Protein AF-A0A7S3ZAK0-F1 (afdb_monomer)

Sequence (269 aa):
GKFHSTSTLMELSAELFSLVKEELNDSENTIKMSLVLSASAAVEICWETSNISERQINARKALELVSKCMTIMTNPSADEATPFCFVLKFACKLFLEDNNILDVIREVEEIPGISPNILELMANMAMQEPYVLKHVAVKCLHAAFNARFQSSISDWKKFAELVTDITRMSSSRKNLPDFCDKLIDMLAPLCSQGSCEYPELKAKWLVSWLWNEAVHLYRARELERAEKLMSKAIQIAKFLLKTFPHAEEFKASYQYVLTELNGLENDRK

InterPro domains:
  IPR042861 Testis-expressed protein 11 [PTHR47083] (6-240)

pLDDT: mean 83.93, std 14.06, range [28.06, 96.81]

Radius of gyration: 23.8 Å; Cα contacts (8 Å, |Δi|>4): 262; chains: 1; bounding box: 62×40×61 Å

Secondary structure (DSSP, 8-state):
--HHHHHHHHHHHHHHHHH--S-STHHHHHHHHHHHHHHHHHHHHHHH---HHHHHHHHHHHHHHHHHHHHH-S-GGG-TTHHHHHHHHHHHHHHTT-TTHHHHHHHHHTSTT--HHHHHHHHHHHHSTTT--HHHHHHHHHHHHHHHHHT----HHHHHHHHHHHHHH---TTTHHHHHHHHHHHHHHHHHTT-----HHHHHHHHHHHHHHHHHHHHTT-HHHHHHHHHHHHHHHHHH-S--TTHHHHHHHHHHHHHHHHHHHHTT-

Structure (mmCIF, N/CA/C/O backbone):
data_AF-A0A7S3ZAK0-F1
#
_entry.id   AF-A0A7S3ZAK0-F1
#
loop_
_atom_site.group_PDB
_atom_site.id
_atom_site.type_symbol
_atom_site.label_atom_id
_atom_site.label_alt_id
_atom_site.label_comp_id
_atom_site.label_asym_id
_atom_site.label_entity_id
_atom_site.label_seq_id
_atom_site.pdbx_PDB_ins_code
_atom_site.Cartn_x
_atom_site.Cartn_y
_atom_site.Cartn_z
_atom_site.occupancy
_atom_site.B_iso_or_equiv
_atom_site.auth_seq_id
_atom_site.auth_comp_id
_atom_site.auth_asym_id
_atom_site.auth_atom_id
_atom_site.pdbx_PDB_model_num
ATOM 1 N N . GLY A 1 1 ? -0.469 12.885 33.985 1.00 32.88 1 GLY A N 1
ATOM 2 C CA . GLY A 1 1 ? -1.111 14.048 33.344 1.00 32.88 1 GLY A CA 1
ATOM 3 C C . GLY A 1 1 ? -2.103 13.637 32.270 1.00 32.88 1 GLY A C 1
ATOM 4 O O . GLY A 1 1 ? -3.269 13.945 32.431 1.00 32.88 1 GLY A O 1
ATOM 5 N N . LYS A 1 2 ? -1.666 12.931 31.214 1.00 31.41 2 LYS A N 1
ATOM 6 C CA . LYS A 1 2 ? -2.523 12.490 30.090 1.00 31.41 2 LYS A CA 1
ATOM 7 C C . LYS A 1 2 ? -3.200 11.117 30.268 1.00 31.41 2 LYS A C 1
ATOM 9 O O . LYS A 1 2 ? -4.326 10.952 29.832 1.00 31.41 2 LYS A O 1
ATOM 14 N N . PHE A 1 3 ? -2.587 10.190 31.010 1.00 28.06 3 PHE A N 1
ATOM 15 C CA . PHE A 1 3 ? -3.145 8.846 31.253 1.00 28.06 3 PHE A CA 1
ATOM 16 C C . PHE A 1 3 ? -4.515 8.818 31.955 1.00 28.06 3 PHE A C 1
ATOM 18 O O . PHE A 1 3 ? -5.290 7.893 31.746 1.00 28.06 3 PHE A O 1
ATOM 25 N N . HIS A 1 4 ? -4.839 9.820 32.783 1.00 31.77 4 HIS A N 1
ATOM 26 C CA . HIS A 1 4 ? -6.168 9.884 33.398 1.00 31.77 4 HIS A CA 1
ATOM 27 C C . HIS A 1 4 ? -7.251 10.224 32.368 1.00 31.77 4 HIS A C 1
ATOM 29 O O . HIS A 1 4 ? -8.307 9.619 32.414 1.00 31.77 4 HIS A O 1
ATOM 35 N N . SER A 1 5 ? -7.002 11.099 31.385 1.00 42.78 5 SER A N 1
ATOM 36 C CA . SER A 1 5 ? -8.062 11.509 30.450 1.00 42.78 5 SER A CA 1
ATOM 37 C C . SER A 1 5 ? -8.504 10.399 29.491 1.00 42.78 5 SER A C 1
ATOM 39 O O . SER A 1 5 ? -9.683 10.331 29.159 1.00 42.78 5 SER A O 1
ATOM 41 N N . THR A 1 6 ? -7.599 9.510 29.068 1.00 42.50 6 THR A N 1
ATOM 42 C CA . THR A 1 6 ? -7.914 8.382 28.171 1.00 42.50 6 THR A CA 1
ATOM 43 C C . THR A 1 6 ? -8.601 7.229 28.907 1.00 42.50 6 THR A C 1
ATOM 45 O O . THR A 1 6 ? -9.580 6.693 28.392 1.00 42.50 6 THR A O 1
ATOM 48 N N . SER A 1 7 ? -8.176 6.908 30.140 1.00 46.03 7 SER A N 1
ATOM 49 C CA . SER A 1 7 ? -8.882 5.949 31.014 1.00 46.03 7 SER A CA 1
ATOM 50 C C . SER A 1 7 ? -10.291 6.436 31.352 1.00 46.03 7 SER A C 1
ATOM 52 O O . SER A 1 7 ? -11.248 5.681 31.231 1.00 46.03 7 SER A O 1
ATOM 54 N N . THR A 1 8 ? -10.444 7.724 31.677 1.00 42.94 8 THR A N 1
ATOM 55 C CA . THR A 1 8 ? -11.747 8.329 31.980 1.00 42.94 8 THR A CA 1
ATOM 56 C C . THR A 1 8 ? -12.677 8.342 30.765 1.00 42.94 8 THR A C 1
ATOM 58 O O . THR A 1 8 ? -13.863 8.100 30.928 1.00 42.94 8 THR A O 1
ATOM 61 N N . LEU A 1 9 ? -12.176 8.541 29.538 1.00 45.62 9 LEU A N 1
ATOM 62 C CA . LEU A 1 9 ? -12.987 8.399 28.315 1.00 45.62 9 LEU A CA 1
ATOM 63 C C . LEU A 1 9 ? -13.397 6.941 28.041 1.00 45.62 9 LEU A C 1
ATOM 65 O O . LEU A 1 9 ? -14.506 6.686 27.566 1.00 45.62 9 LEU A O 1
ATOM 69 N N . MET A 1 10 ? -12.525 5.980 28.349 1.00 53.12 10 MET A N 1
ATOM 70 C CA . MET A 1 10 ? -12.822 4.549 28.238 1.00 53.12 10 MET A CA 1
ATOM 71 C C . MET A 1 10 ? -13.880 4.113 29.264 1.00 53.12 10 MET A C 1
ATOM 73 O O . MET A 1 10 ? -14.808 3.387 28.918 1.00 53.12 10 MET A O 1
ATOM 77 N N . GLU A 1 11 ? -13.787 4.613 30.496 1.00 53.00 11 GLU A N 1
ATOM 78 C CA . GLU A 1 11 ? -14.779 4.405 31.554 1.00 53.00 11 GLU A CA 1
ATOM 79 C C . GLU A 1 11 ? -16.107 5.087 31.209 1.00 53.00 11 GLU A C 1
ATOM 81 O O . GLU A 1 11 ? -17.129 4.415 31.216 1.00 53.00 11 GLU A O 1
ATOM 86 N N . LEU A 1 12 ? -16.104 6.356 30.779 1.00 46.31 12 LEU A N 1
ATOM 87 C CA . LEU A 1 12 ? -17.320 7.080 30.381 1.00 46.31 12 LEU A CA 1
ATOM 88 C C . LEU A 1 12 ? -18.027 6.457 29.173 1.00 46.31 12 LEU A C 1
ATOM 90 O O . LEU A 1 12 ? -19.252 6.423 29.145 1.00 46.31 12 LEU A O 1
ATOM 94 N N . SER A 1 13 ? -17.289 5.964 28.173 1.00 54.03 13 SER A N 1
ATOM 95 C CA . SER A 1 13 ? -17.894 5.279 27.017 1.00 54.03 13 SER A CA 1
ATOM 96 C C . SER A 1 13 ? -18.501 3.925 27.404 1.00 54.03 13 SER A C 1
ATOM 98 O O . SER A 1 13 ? -19.593 3.593 26.944 1.00 54.03 13 SER A O 1
ATOM 100 N N . ALA A 1 14 ? -17.855 3.179 28.306 1.00 55.00 14 ALA A N 1
ATOM 101 C CA . ALA A 1 14 ? -18.397 1.940 28.866 1.00 55.00 14 ALA A CA 1
ATOM 102 C C . ALA A 1 14 ? -19.577 2.179 29.835 1.00 55.00 14 ALA A C 1
ATOM 104 O O . ALA A 1 14 ? -20.497 1.364 29.914 1.00 55.00 14 ALA A O 1
ATOM 105 N N . GLU A 1 15 ? -19.583 3.299 30.557 1.00 51.59 15 GLU A N 1
ATOM 106 C CA . GLU A 1 15 ? -20.644 3.690 31.489 1.00 51.59 15 GLU A CA 1
ATOM 107 C C . GLU A 1 15 ? -21.878 4.208 30.732 1.00 51.59 15 GLU A C 1
ATOM 109 O O . GLU A 1 15 ? -22.993 3.764 31.012 1.00 51.59 15 GLU A O 1
ATOM 114 N N . LEU A 1 16 ? -21.687 5.017 29.679 1.00 48.84 16 LEU A N 1
ATOM 115 C CA . LEU A 1 16 ? -22.734 5.377 28.709 1.00 48.84 16 LEU A CA 1
ATOM 116 C C . LEU A 1 16 ? -23.367 4.131 28.078 1.00 48.84 16 LEU A C 1
ATOM 118 O O . LEU A 1 16 ? -24.587 4.052 27.972 1.00 48.84 16 LEU A O 1
ATOM 122 N N . PHE A 1 17 ? -22.562 3.124 27.738 1.00 54.09 17 PHE A N 1
ATOM 123 C CA . PHE A 1 17 ? -23.039 1.839 27.223 1.00 54.09 17 PHE A CA 1
ATOM 124 C C . PHE A 1 17 ? -23.951 1.092 28.213 1.00 54.09 17 PHE A C 1
ATOM 126 O O . PHE A 1 17 ? -24.941 0.494 27.800 1.00 54.09 17 PHE A O 1
ATOM 133 N N . SER A 1 18 ? -23.677 1.158 29.521 1.00 54.34 18 SER A N 1
ATOM 134 C CA . SER A 1 18 ? -24.538 0.533 30.539 1.00 54.34 18 SER A CA 1
ATOM 135 C C . SER A 1 18 ? -25.910 1.210 30.687 1.00 54.34 18 SER A C 1
ATOM 137 O O . SER A 1 18 ? -26.860 0.587 31.166 1.00 54.34 18 SER A O 1
ATOM 139 N N . LEU A 1 19 ? -26.010 2.475 30.260 1.00 43.62 19 LEU A N 1
ATOM 140 C CA . LEU A 1 19 ? -27.197 3.320 30.387 1.00 43.62 19 LEU A CA 1
ATOM 141 C C . LEU A 1 19 ? -28.121 3.260 29.165 1.00 43.62 19 LEU A C 1
ATOM 143 O O . LEU A 1 19 ? -29.289 3.627 29.280 1.00 43.62 19 LEU A O 1
ATOM 147 N N . VAL A 1 20 ? -27.645 2.768 28.016 1.00 50.44 20 VAL A N 1
ATOM 148 C CA . VAL A 1 20 ? -28.483 2.559 26.826 1.00 50.44 20 VAL A CA 1
ATOM 149 C C . VAL A 1 20 ? -29.273 1.260 27.001 1.00 50.44 20 VAL A C 1
ATOM 151 O O . VAL A 1 20 ? -28.947 0.209 26.452 1.00 50.44 20 VAL A O 1
ATOM 154 N N . LYS A 1 21 ? -30.328 1.334 27.817 1.00 45.00 21 LYS A N 1
ATOM 155 C CA . LYS A 1 21 ? -31.440 0.387 27.780 1.00 45.00 21 LYS A CA 1
ATOM 156 C C . LYS A 1 21 ? -32.598 1.001 27.002 1.00 45.00 21 LYS A C 1
ATOM 158 O O . LYS A 1 21 ? -33.145 2.017 27.408 1.00 45.00 21 LYS A O 1
ATOM 163 N N . GLU A 1 22 ? -32.968 0.259 25.966 1.00 47.38 22 GLU A N 1
ATOM 164 C CA . GLU A 1 22 ? -34.246 0.251 25.254 1.00 47.38 22 GLU A CA 1
ATOM 165 C C . GLU A 1 22 ? -34.521 1.354 24.209 1.00 47.38 22 GLU A C 1
ATOM 167 O O . GLU A 1 22 ? -34.493 2.551 24.468 1.00 47.38 22 GLU A O 1
ATOM 172 N N . GLU A 1 23 ? -34.875 0.823 23.031 1.00 48.12 23 GLU A N 1
ATOM 173 C CA . GLU A 1 23 ? -35.560 1.384 21.861 1.00 48.12 23 GLU A CA 1
ATOM 174 C C . GLU A 1 23 ? -34.762 2.014 20.695 1.00 48.12 23 GLU A C 1
ATOM 17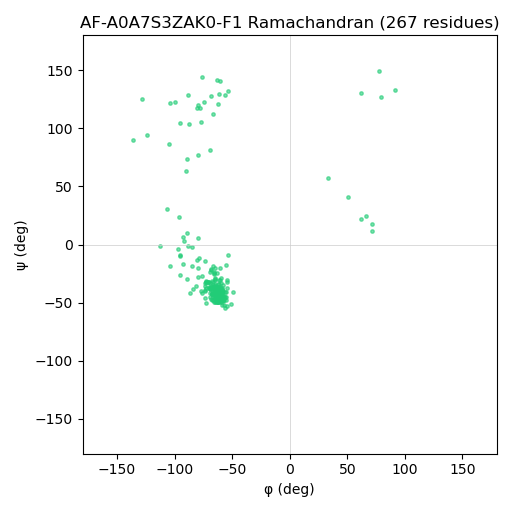6 O O . GLU A 1 23 ? -33.906 2.880 20.844 1.00 48.12 23 GLU A O 1
ATOM 181 N N . LEU A 1 24 ? -35.190 1.573 19.496 1.00 42.94 24 LEU A N 1
ATOM 182 C CA . LEU A 1 24 ? -34.983 2.103 18.138 1.00 42.94 24 LEU A CA 1
ATOM 183 C C . LEU A 1 24 ? -33.620 1.830 17.490 1.00 42.94 24 LEU A C 1
ATOM 185 O O . LEU A 1 24 ? -32.607 1.727 18.160 1.00 42.94 24 LEU A O 1
ATOM 189 N N . ASN A 1 25 ? -33.589 1.701 16.161 1.00 53.59 25 ASN A N 1
ATOM 190 C CA . ASN A 1 25 ? -32.384 1.423 15.356 1.00 53.59 25 ASN A CA 1
ATOM 191 C C . ASN A 1 25 ? -31.233 2.432 15.572 1.00 53.59 25 ASN A C 1
ATOM 193 O O . ASN A 1 25 ? -30.082 2.116 15.272 1.00 53.59 25 ASN A O 1
ATOM 197 N N . ASP A 1 26 ? -31.514 3.609 16.142 1.00 57.09 26 ASP A N 1
ATOM 198 C CA . ASP A 1 26 ? -30.491 4.531 16.654 1.00 57.09 26 ASP A CA 1
ATOM 199 C C . ASP A 1 26 ? -29.639 3.900 17.768 1.00 57.09 26 ASP A C 1
ATOM 201 O O . ASP A 1 26 ? -28.446 4.192 17.870 1.00 57.09 26 ASP A O 1
ATOM 205 N N . SER A 1 27 ? -30.200 2.982 18.562 1.00 69.19 27 SER A N 1
ATOM 206 C CA . SER A 1 27 ? -29.471 2.220 19.579 1.00 69.19 27 SER A CA 1
ATOM 207 C C . SER A 1 27 ? -28.376 1.346 18.970 1.00 69.19 27 SER A C 1
ATOM 209 O O . SER A 1 27 ? -27.279 1.317 19.513 1.00 69.19 27 SER A O 1
ATOM 211 N N . GLU A 1 28 ? -28.599 0.702 17.819 1.00 76.62 28 GLU A N 1
ATOM 212 C CA . GLU A 1 28 ? -27.597 -0.181 17.209 1.00 76.62 28 GLU A CA 1
ATOM 213 C C . GLU A 1 28 ? -26.381 0.615 16.720 1.00 76.62 28 GLU A C 1
ATOM 215 O O . GLU A 1 28 ? -25.241 0.275 17.037 1.00 76.62 28 GLU A O 1
ATOM 220 N N . ASN A 1 29 ? -26.610 1.717 16.001 1.00 75.00 29 ASN A N 1
ATOM 221 C CA . ASN A 1 29 ? -25.532 2.611 15.573 1.00 75.00 29 ASN A CA 1
ATOM 222 C C . ASN A 1 29 ? -24.824 3.254 16.772 1.00 75.00 29 ASN A C 1
ATOM 224 O O . ASN A 1 29 ? -23.595 3.301 16.801 1.00 75.00 29 ASN A O 1
ATOM 228 N N . THR A 1 30 ? -25.569 3.670 17.799 1.00 79.38 30 THR A N 1
ATOM 229 C CA . THR A 1 30 ? -24.991 4.200 19.044 1.00 79.38 30 THR A CA 1
ATOM 230 C C . THR A 1 30 ? -24.130 3.157 19.755 1.00 79.38 30 THR A C 1
ATOM 232 O O . THR A 1 30 ? -23.040 3.482 20.230 1.00 79.38 30 THR A O 1
ATOM 235 N N . ILE A 1 31 ? -24.565 1.895 19.782 1.00 82.69 31 ILE A N 1
ATOM 236 C CA . ILE A 1 31 ? -23.812 0.776 20.353 1.00 82.69 31 ILE A CA 1
ATOM 237 C C . ILE A 1 31 ? -22.541 0.525 19.539 1.00 82.69 31 ILE A C 1
ATOM 239 O O . ILE A 1 31 ? -21.460 0.468 20.121 1.00 82.69 31 ILE A O 1
ATOM 243 N N . LYS A 1 32 ? -22.635 0.426 18.207 1.00 86.25 32 LYS A N 1
ATOM 244 C CA . LYS A 1 32 ? -21.473 0.224 17.325 1.00 86.25 32 LYS A CA 1
ATOM 245 C C . LYS A 1 32 ? -20.445 1.339 17.495 1.00 86.25 32 LYS A C 1
ATOM 247 O O . LYS A 1 32 ? -19.270 1.057 17.718 1.00 86.25 32 LYS A O 1
ATOM 252 N N . MET A 1 33 ? -20.882 2.598 17.483 1.00 83.00 33 MET A N 1
ATOM 253 C CA . MET A 1 33 ? -19.992 3.744 17.683 1.00 83.00 33 MET A CA 1
ATOM 254 C C . MET A 1 33 ? -19.363 3.745 19.073 1.00 83.00 33 MET A C 1
ATOM 256 O O . MET A 1 33 ? -18.161 3.964 19.190 1.00 83.00 33 MET A O 1
ATOM 260 N N . SER A 1 34 ? -20.133 3.432 20.117 1.00 84.69 34 SER A N 1
ATOM 261 C CA . SER A 1 34 ? -19.600 3.291 21.478 1.00 84.69 34 SER A CA 1
ATOM 262 C C . SER A 1 34 ? -18.527 2.204 21.549 1.00 84.69 34 SER A C 1
ATOM 264 O O . SER A 1 34 ? -17.442 2.451 22.069 1.00 84.69 34 SER A O 1
ATOM 266 N N . LEU A 1 35 ? -18.773 1.031 20.955 1.00 88.06 35 LEU A N 1
ATOM 267 C CA . LEU A 1 35 ? -17.808 -0.070 20.908 1.00 88.06 35 LEU A CA 1
ATOM 268 C C . LEU A 1 35 ? -16.534 0.310 20.146 1.00 88.06 35 LEU A C 1
ATOM 270 O O . LEU A 1 35 ? -15.435 0.020 20.619 1.00 88.06 35 LEU A O 1
ATOM 274 N N . VAL A 1 36 ? -16.666 0.981 18.998 1.00 86.44 36 VAL A N 1
ATOM 275 C CA . VAL A 1 36 ? -15.528 1.484 18.210 1.00 86.44 36 VAL A CA 1
ATOM 276 C C . VAL A 1 36 ? -14.728 2.514 19.005 1.00 86.44 36 VAL A C 1
ATOM 278 O O . VAL A 1 36 ? -13.502 2.432 19.035 1.00 86.44 36 VAL A O 1
ATOM 281 N N . LEU A 1 37 ? -15.390 3.449 19.690 1.00 87.75 37 LEU A N 1
ATOM 282 C CA . LEU A 1 37 ? -14.729 4.464 20.513 1.00 87.75 37 LEU A CA 1
ATOM 283 C C . LEU A 1 37 ? -13.995 3.839 21.705 1.00 87.75 37 LEU A C 1
ATOM 285 O O . LEU A 1 37 ? -12.827 4.156 21.931 1.00 87.75 37 LEU A O 1
ATOM 289 N N . SER A 1 38 ? -14.627 2.910 22.428 1.00 87.38 38 SER A N 1
ATOM 290 C CA . SER A 1 38 ? -13.984 2.198 23.538 1.00 87.38 38 SER A CA 1
ATOM 291 C C . SER A 1 38 ? -12.804 1.344 23.059 1.00 87.38 38 SER A C 1
ATOM 293 O O . SER A 1 38 ? -11.751 1.334 23.698 1.00 87.38 38 SER A O 1
ATOM 295 N N . ALA A 1 39 ? -12.933 0.666 21.914 1.00 90.38 39 ALA A N 1
ATOM 296 C CA . ALA A 1 39 ? -11.836 -0.084 21.306 1.00 90.38 39 ALA A CA 1
ATOM 297 C C . ALA A 1 39 ? -10.689 0.837 20.861 1.00 90.38 39 ALA A C 1
ATOM 299 O O . ALA A 1 39 ? -9.523 0.516 21.087 1.00 90.38 39 ALA A O 1
ATOM 300 N N . SER A 1 40 ? -11.007 1.998 20.285 1.00 86.56 40 SER A N 1
ATOM 301 C CA . SER A 1 40 ? -10.024 3.012 19.899 1.00 86.56 40 SER A CA 1
ATOM 302 C C . SER A 1 40 ? -9.267 3.560 21.106 1.00 86.56 40 SER A C 1
ATOM 304 O O . SER A 1 40 ? -8.049 3.697 21.040 1.00 86.56 40 SER A O 1
ATOM 306 N N . ALA A 1 41 ? -9.953 3.831 22.218 1.00 87.31 41 ALA A N 1
ATOM 307 C CA . ALA A 1 41 ? -9.310 4.271 23.455 1.00 87.31 41 ALA A CA 1
ATOM 308 C C . ALA A 1 41 ? -8.365 3.194 24.015 1.00 87.31 41 ALA A C 1
ATOM 310 O O . ALA A 1 41 ? -7.244 3.498 24.417 1.00 87.31 41 ALA A O 1
ATOM 311 N N . ALA A 1 42 ? -8.781 1.925 23.984 1.00 89.69 42 ALA A N 1
ATOM 312 C CA . ALA A 1 42 ? -7.935 0.810 24.402 1.00 89.69 42 ALA A CA 1
ATOM 313 C C . ALA A 1 42 ? -6.696 0.636 23.497 1.00 89.69 42 ALA A C 1
ATOM 315 O O . ALA A 1 42 ? -5.605 0.378 24.005 1.00 89.69 42 ALA A O 1
ATOM 316 N N . VAL A 1 43 ? -6.837 0.828 22.180 1.00 89.69 43 VAL A N 1
ATOM 317 C CA . VAL A 1 43 ? -5.714 0.856 21.222 1.00 89.69 43 VAL A CA 1
ATOM 318 C C . VAL A 1 43 ? -4.759 2.018 21.504 1.00 89.69 43 VAL A C 1
ATOM 320 O O . VAL A 1 43 ? -3.547 1.827 21.447 1.00 89.69 43 VAL A O 1
ATOM 323 N N . GLU A 1 44 ? -5.269 3.197 21.858 1.00 88.69 44 GLU A N 1
ATOM 324 C CA . GLU A 1 44 ? -4.425 4.340 22.230 1.00 88.69 44 GLU A CA 1
ATOM 325 C C . GLU A 1 44 ? -3.598 4.039 23.487 1.00 88.69 44 GLU A C 1
ATOM 327 O O . GLU A 1 44 ? -2.386 4.247 23.509 1.00 88.69 44 GLU A O 1
ATOM 332 N N . ILE A 1 45 ? -4.222 3.433 24.502 1.00 90.69 45 ILE A N 1
ATOM 333 C CA . ILE A 1 45 ? -3.514 2.968 25.701 1.00 90.69 45 ILE A CA 1
ATOM 334 C C . ILE A 1 45 ? -2.404 1.981 25.318 1.00 90.69 45 ILE A C 1
ATOM 336 O O . ILE A 1 45 ? -1.306 2.052 25.873 1.00 90.69 45 ILE A O 1
ATOM 340 N N . CYS A 1 46 ? -2.635 1.077 24.360 1.00 91.00 46 CYS A N 1
ATOM 341 C CA . CYS A 1 46 ? -1.597 0.159 23.887 1.00 91.00 46 CYS A CA 1
ATOM 342 C C . CYS A 1 46 ? -0.375 0.890 23.306 1.00 91.00 46 CYS A C 1
ATOM 344 O O . CYS A 1 46 ? 0.751 0.466 23.585 1.00 91.00 46 CYS A O 1
ATOM 346 N N . TRP A 1 47 ? -0.571 1.977 22.551 1.00 86.81 47 TRP A N 1
ATOM 347 C CA . TRP A 1 47 ? 0.529 2.795 22.023 1.00 86.81 47 TRP A CA 1
ATOM 348 C C . TRP A 1 47 ? 1.336 3.479 23.132 1.00 86.81 47 TRP A C 1
ATOM 350 O O . TRP A 1 47 ? 2.563 3.531 23.054 1.00 86.81 47 TRP A O 1
ATOM 360 N N . GLU A 1 48 ? 0.671 3.953 24.188 1.00 89.62 48 GLU A N 1
ATOM 361 C CA . GLU A 1 48 ? 1.320 4.625 25.323 1.00 89.62 48 GLU A CA 1
ATOM 362 C C . GLU A 1 48 ? 1.967 3.649 26.329 1.00 89.62 48 GLU A C 1
ATOM 364 O O . GLU A 1 48 ? 2.838 4.033 27.114 1.00 89.62 48 GLU A O 1
ATOM 369 N N . THR A 1 49 ? 1.554 2.378 26.329 1.00 90.44 49 THR A N 1
ATOM 370 C CA . THR A 1 49 ? 1.995 1.376 27.309 1.00 90.44 49 THR A CA 1
ATOM 371 C C . THR A 1 49 ? 3.362 0.799 26.945 1.00 90.44 49 THR A C 1
ATOM 373 O O . THR A 1 49 ? 3.501 0.090 25.947 1.00 90.44 49 THR A O 1
ATOM 376 N N . SER A 1 50 ? 4.374 1.003 27.793 1.00 89.94 50 SER A N 1
ATOM 377 C CA . SER A 1 50 ? 5.721 0.431 27.601 1.00 89.94 50 SER A CA 1
ATOM 378 C C . SER A 1 50 ? 5.821 -1.062 27.942 1.00 89.94 50 SER A C 1
ATOM 380 O O . SER A 1 50 ? 6.681 -1.759 27.406 1.00 89.94 50 SER A O 1
ATOM 382 N N . ASN A 1 51 ? 4.974 -1.568 28.845 1.00 93.19 51 ASN A N 1
ATOM 383 C CA . ASN A 1 51 ? 4.987 -2.973 29.251 1.00 93.19 51 ASN A CA 1
ATOM 384 C C . ASN A 1 51 ? 4.268 -3.853 28.213 1.00 93.19 51 ASN A C 1
ATOM 386 O O . ASN A 1 51 ? 3.074 -3.690 27.972 1.00 93.19 51 ASN A O 1
ATOM 390 N N . ILE A 1 52 ? 4.980 -4.825 27.636 1.00 91.56 52 ILE A N 1
ATOM 391 C CA . ILE A 1 52 ? 4.449 -5.703 26.580 1.00 91.56 52 ILE A CA 1
ATOM 392 C C . ILE A 1 52 ? 3.238 -6.519 27.060 1.00 91.56 52 ILE A C 1
ATOM 394 O O . ILE A 1 52 ? 2.250 -6.626 26.340 1.00 91.56 52 ILE A O 1
ATOM 398 N N . SER A 1 53 ? 3.279 -7.066 28.278 1.00 93.62 53 SER A N 1
ATOM 399 C CA . SER A 1 53 ? 2.190 -7.894 28.817 1.00 93.62 53 SER A CA 1
ATOM 400 C C . SER A 1 53 ? 0.911 -7.077 29.010 1.00 93.62 53 SER A C 1
ATOM 402 O O . SER A 1 53 ? -0.166 -7.473 28.565 1.00 93.62 53 SER A O 1
ATOM 404 N N . GLU A 1 54 ? 1.033 -5.888 29.603 1.00 93.50 54 GLU A N 1
ATOM 405 C CA . GLU A 1 54 ? -0.092 -4.968 29.787 1.00 93.50 54 GLU A CA 1
ATOM 406 C C . GLU A 1 54 ? -0.653 -4.480 28.443 1.00 93.50 54 GLU A C 1
ATOM 408 O O . GLU A 1 54 ? -1.869 -4.487 28.235 1.00 93.50 54 GLU A O 1
ATOM 413 N N . ARG A 1 55 ? 0.228 -4.158 27.486 1.00 93.62 55 ARG A N 1
ATOM 414 C CA . ARG A 1 55 ? -0.157 -3.804 26.115 1.00 93.62 55 ARG A CA 1
ATOM 415 C C . ARG A 1 55 ? -0.965 -4.920 25.455 1.00 93.62 55 ARG A C 1
ATOM 417 O O . ARG A 1 55 ? -2.012 -4.642 24.877 1.00 93.62 55 ARG A O 1
ATOM 424 N N . GLN A 1 56 ? -0.523 -6.173 25.569 1.00 95.19 56 GLN A N 1
ATOM 425 C CA . GLN A 1 56 ? -1.234 -7.327 25.014 1.00 95.19 56 GLN A CA 1
ATOM 426 C C . GLN A 1 56 ? -2.588 -7.564 25.698 1.00 95.19 56 GLN A C 1
ATOM 428 O O . GLN A 1 56 ? -3.553 -7.927 25.027 1.00 95.19 56 GLN A O 1
ATOM 433 N N . ILE A 1 57 ? -2.701 -7.334 27.011 1.00 94.50 57 ILE A N 1
ATOM 434 C CA . ILE A 1 57 ? -3.986 -7.419 27.725 1.00 94.50 57 ILE A CA 1
ATOM 435 C C . ILE A 1 57 ? -4.972 -6.381 27.177 1.00 94.50 57 ILE A C 1
ATOM 437 O O . ILE A 1 57 ? -6.110 -6.731 26.857 1.00 94.50 57 ILE A O 1
ATOM 441 N N . ASN A 1 58 ? -4.544 -5.126 27.026 1.00 91.31 58 ASN A N 1
ATOM 442 C CA . ASN A 1 58 ? -5.392 -4.068 26.474 1.00 91.31 58 ASN A CA 1
ATOM 443 C C . ASN A 1 58 ? -5.746 -4.324 25.000 1.00 91.31 58 ASN A C 1
ATOM 445 O O . ASN A 1 58 ? -6.900 -4.143 24.615 1.00 91.31 58 ASN A O 1
ATOM 449 N N . ALA A 1 59 ? -4.818 -4.871 24.211 1.00 95.00 59 ALA A N 1
ATOM 450 C CA . ALA A 1 59 ? -5.078 -5.252 22.825 1.00 95.00 59 ALA A CA 1
ATOM 451 C C . ALA A 1 59 ? -6.132 -6.366 22.713 1.00 95.00 59 ALA A C 1
ATOM 453 O O . ALA A 1 59 ? -6.986 -6.315 21.831 1.00 95.00 59 ALA A O 1
ATOM 454 N N . ARG A 1 60 ? -6.141 -7.350 23.628 1.00 96.81 60 ARG A N 1
ATOM 455 C CA . ARG A 1 60 ? -7.203 -8.376 23.674 1.00 96.81 60 ARG A CA 1
ATOM 456 C C . ARG A 1 60 ? -8.565 -7.777 24.017 1.00 96.81 60 ARG A C 1
ATOM 458 O O . ARG A 1 60 ? -9.547 -8.146 23.382 1.00 96.81 60 ARG A O 1
ATOM 465 N N . LYS A 1 61 ? -8.626 -6.837 24.968 1.00 93.62 61 LYS A N 1
ATOM 466 C CA . LYS A 1 61 ? -9.871 -6.121 25.306 1.00 93.62 61 LYS A CA 1
ATOM 467 C C . LYS A 1 61 ? -10.398 -5.330 24.109 1.00 93.62 61 LYS A C 1
ATOM 469 O O . LYS A 1 61 ? -11.577 -5.424 23.783 1.00 93.62 61 LYS A O 1
ATOM 474 N N . ALA A 1 62 ? -9.523 -4.591 23.429 1.00 94.25 62 ALA A N 1
ATOM 475 C CA . ALA A 1 62 ? -9.876 -3.857 22.219 1.00 94.25 62 ALA A CA 1
ATOM 476 C C . ALA A 1 62 ? -10.391 -4.801 21.120 1.00 94.25 62 ALA A C 1
ATOM 478 O O . ALA A 1 62 ? -11.433 -4.541 20.523 1.00 94.25 62 ALA A O 1
ATOM 479 N N . LEU A 1 63 ? -9.721 -5.936 20.905 1.00 96.19 63 LEU A N 1
ATOM 480 C CA . LEU A 1 63 ? -10.134 -6.931 19.916 1.00 96.19 63 LEU A CA 1
ATOM 481 C C . LEU A 1 63 ? -11.499 -7.558 20.243 1.00 96.19 63 LEU A C 1
ATOM 483 O O . LEU A 1 63 ? -12.287 -7.813 19.332 1.00 96.19 63 LEU A O 1
ATOM 487 N N . GLU A 1 64 ? -11.804 -7.780 21.522 1.00 95.25 64 GLU A N 1
ATOM 488 C CA . GLU A 1 64 ? -13.121 -8.251 21.963 1.00 95.25 64 GLU A CA 1
ATOM 489 C C . GLU A 1 64 ? -14.218 -7.225 21.638 1.00 95.25 64 GLU A C 1
ATOM 491 O O . GLU A 1 64 ? -15.262 -7.590 21.098 1.00 95.25 64 GLU A O 1
ATOM 496 N N . LEU A 1 65 ? -13.971 -5.938 21.906 1.00 92.25 65 LEU A N 1
ATOM 497 C CA . LEU A 1 65 ? -14.900 -4.848 21.584 1.00 92.25 65 LEU A CA 1
ATOM 498 C C . LEU A 1 65 ? -15.134 -4.722 20.071 1.00 92.25 65 LEU A C 1
ATOM 500 O O . LEU A 1 65 ? -16.279 -4.610 19.635 1.00 92.25 65 LEU A O 1
ATOM 504 N N . VAL A 1 66 ? -14.069 -4.814 19.268 1.00 93.75 66 VAL A N 1
ATOM 505 C CA . VAL A 1 66 ? -14.161 -4.838 17.798 1.00 93.75 66 VAL A CA 1
ATOM 506 C C . VAL A 1 66 ? -14.979 -6.034 17.321 1.00 93.75 66 VAL A C 1
ATOM 508 O O . VAL A 1 66 ? -15.857 -5.879 16.475 1.00 93.75 66 VAL A O 1
ATOM 511 N N . SER A 1 67 ? -14.735 -7.219 17.884 1.00 93.62 67 SER A N 1
ATOM 512 C CA . SER A 1 67 ? -15.468 -8.436 17.520 1.00 93.62 67 SER A CA 1
ATOM 513 C C . SER A 1 67 ? -16.955 -8.304 17.848 1.00 93.62 67 SER A C 1
ATOM 515 O O . SER A 1 67 ? -17.792 -8.634 17.013 1.00 93.62 67 SER A O 1
ATOM 517 N N . LYS A 1 68 ? -17.296 -7.745 19.018 1.00 91.81 68 LYS A N 1
ATOM 518 C CA . LYS A 1 68 ? -18.686 -7.430 19.384 1.00 91.81 68 LYS A CA 1
ATOM 519 C C . LYS A 1 68 ? -19.319 -6.458 18.390 1.00 91.81 68 LYS A C 1
ATOM 521 O O . LYS A 1 68 ? -20.425 -6.714 17.927 1.00 91.81 68 LYS A O 1
ATOM 526 N N . CYS A 1 69 ? -18.613 -5.393 18.014 1.00 90.12 69 CYS A N 1
ATOM 527 C CA . CYS A 1 69 ? -19.109 -4.435 17.027 1.00 90.12 69 CYS A CA 1
ATOM 528 C C . CYS A 1 69 ? -19.418 -5.123 15.688 1.00 90.12 69 CYS A C 1
ATOM 530 O O . CYS A 1 69 ? -20.529 -5.010 15.180 1.00 90.12 69 CYS A O 1
ATOM 532 N N . MET A 1 70 ? -18.484 -5.932 15.177 1.00 90.69 70 MET A N 1
ATOM 533 C CA . MET A 1 70 ? -18.673 -6.684 13.933 1.00 90.69 70 MET A CA 1
ATOM 534 C C . MET A 1 70 ? -19.835 -7.689 14.005 1.00 90.69 70 MET A C 1
ATOM 536 O O . MET A 1 70 ? -20.516 -7.878 13.006 1.00 90.69 70 MET A O 1
ATOM 540 N N . THR A 1 71 ? -20.107 -8.313 15.161 1.00 90.38 71 THR A N 1
ATOM 541 C CA . THR A 1 71 ? -21.257 -9.235 15.303 1.00 90.38 71 THR A CA 1
ATOM 542 C C . THR A 1 71 ? -22.618 -8.546 15.254 1.00 90.38 71 THR A C 1
ATOM 544 O O . THR A 1 71 ? -23.612 -9.197 14.945 1.00 90.38 71 THR A O 1
ATOM 547 N N . ILE A 1 72 ? -22.672 -7.251 15.568 1.00 87.50 72 ILE A N 1
ATOM 548 C CA . ILE A 1 72 ? -23.906 -6.459 15.514 1.00 87.50 72 ILE A CA 1
ATOM 549 C C . ILE A 1 72 ? -24.215 -6.048 14.065 1.00 87.50 72 ILE A C 1
ATOM 551 O O . ILE A 1 72 ? -25.378 -5.905 13.701 1.00 87.50 72 ILE A O 1
ATOM 555 N N . MET A 1 73 ? -23.191 -5.919 13.215 1.00 86.50 73 MET A N 1
ATOM 556 C CA . MET A 1 73 ? -23.345 -5.534 11.811 1.00 86.50 73 MET A CA 1
ATOM 557 C C . MET A 1 73 ? -24.076 -6.617 11.012 1.00 86.50 73 MET A C 1
ATOM 559 O O . MET A 1 73 ? -23.538 -7.688 10.735 1.00 86.50 73 MET A O 1
ATOM 563 N N . THR A 1 74 ? -25.293 -6.312 10.566 1.00 81.31 74 THR A N 1
ATOM 564 C CA . THR A 1 74 ? -26.081 -7.208 9.701 1.00 81.31 74 THR A CA 1
ATOM 565 C C . THR A 1 74 ? -25.548 -7.270 8.269 1.00 81.31 74 THR A C 1
ATOM 567 O O . THR A 1 74 ? -25.618 -8.318 7.627 1.00 81.31 74 THR A O 1
ATOM 570 N N . ASN A 1 75 ? -24.976 -6.169 7.769 1.00 82.19 75 ASN A N 1
ATOM 571 C CA . ASN A 1 75 ? -24.276 -6.115 6.489 1.00 82.19 75 ASN A CA 1
ATOM 572 C C . ASN A 1 75 ? -22.965 -5.317 6.616 1.00 82.19 75 ASN A C 1
ATOM 574 O O . ASN A 1 75 ? -22.962 -4.109 6.365 1.00 82.19 75 ASN A O 1
ATOM 578 N N . PRO A 1 76 ? -21.837 -5.979 6.939 1.00 80.06 76 PRO A N 1
ATOM 579 C CA . PRO A 1 76 ? -20.545 -5.312 7.095 1.00 80.06 76 PRO A CA 1
ATOM 580 C C . PRO A 1 76 ? -20.123 -4.489 5.870 1.00 80.06 76 PRO A C 1
ATOM 582 O O . PRO A 1 76 ? -19.495 -3.448 6.019 1.00 80.06 76 PRO A O 1
ATOM 585 N N . SER A 1 77 ? -20.499 -4.898 4.653 1.00 77.06 77 SER A N 1
ATOM 586 C CA . SER A 1 77 ? -20.104 -4.190 3.424 1.00 77.06 77 SER A CA 1
ATOM 587 C C . SER A 1 77 ? -20.743 -2.805 3.258 1.00 77.06 77 SER A C 1
ATOM 589 O O . SER A 1 77 ? -20.218 -1.983 2.512 1.00 77.06 77 SER A O 1
ATOM 591 N N . ALA A 1 78 ? -21.857 -2.546 3.946 1.00 77.00 78 ALA A N 1
ATOM 592 C CA . ALA A 1 78 ? -22.600 -1.289 3.880 1.00 77.00 78 ALA A CA 1
ATOM 593 C C . ALA A 1 78 ? -22.557 -0.494 5.198 1.00 77.00 78 ALA A C 1
ATOM 595 O O . ALA A 1 78 ? -23.153 0.577 5.278 1.00 77.00 78 ALA A O 1
ATOM 596 N N . ASP A 1 79 ? -21.892 -1.019 6.230 1.00 83.44 79 ASP A N 1
ATOM 597 C CA . ASP A 1 79 ? -21.862 -0.414 7.559 1.00 83.44 79 ASP A CA 1
ATOM 598 C C . ASP A 1 79 ? -20.707 0.594 7.689 1.00 83.44 79 ASP A C 1
ATOM 600 O O . ASP A 1 79 ? -19.545 0.296 7.395 1.00 83.44 79 ASP A O 1
ATOM 604 N N . GLU A 1 80 ? -21.025 1.806 8.145 1.00 80.81 80 GLU A N 1
ATOM 605 C CA . GLU A 1 80 ? -20.069 2.911 8.281 1.00 80.81 80 GLU A CA 1
ATOM 606 C C . GLU A 1 80 ? -18.979 2.638 9.329 1.00 80.81 80 GLU A C 1
ATOM 608 O O . GLU A 1 80 ? -17.877 3.182 9.234 1.00 80.81 80 GLU A O 1
ATOM 613 N N . ALA A 1 81 ? -19.248 1.775 10.315 1.00 84.69 81 ALA A N 1
ATOM 614 C CA . ALA A 1 81 ? -18.284 1.407 11.346 1.00 84.69 81 ALA A CA 1
ATOM 615 C C . ALA A 1 81 ? -17.283 0.335 10.874 1.00 84.69 81 ALA A C 1
ATOM 617 O O . ALA A 1 81 ? -16.246 0.135 11.519 1.00 84.69 81 ALA A O 1
ATOM 618 N N . THR A 1 82 ? -17.543 -0.332 9.744 1.00 88.62 82 THR A N 1
ATOM 619 C CA . THR A 1 82 ? -16.710 -1.429 9.232 1.00 88.62 82 THR A CA 1
ATOM 620 C C . THR A 1 82 ? -15.248 -1.028 9.014 1.00 88.62 82 THR A C 1
ATOM 622 O O . THR A 1 82 ? -14.376 -1.696 9.581 1.00 88.62 82 THR A O 1
ATOM 625 N N . PRO A 1 83 ? -14.913 0.060 8.285 1.00 85.62 83 PRO A N 1
ATOM 626 C CA . PRO A 1 83 ? -13.514 0.433 8.062 1.00 85.62 83 PRO A CA 1
ATOM 627 C C . PRO A 1 83 ? -12.753 0.688 9.369 1.00 85.62 83 PRO A C 1
ATOM 629 O O . PRO A 1 83 ? -11.598 0.285 9.506 1.00 85.62 83 PRO A O 1
ATOM 632 N N . PHE A 1 84 ? -13.408 1.298 10.361 1.00 86.50 84 PHE A N 1
ATOM 633 C CA . PHE A 1 84 ? -12.813 1.553 11.674 1.00 86.50 84 PHE A CA 1
ATOM 634 C C . PHE A 1 84 ? -12.560 0.255 12.442 1.00 86.50 84 PHE A C 1
ATOM 636 O O . PHE A 1 84 ? -11.485 0.080 13.013 1.00 86.50 84 PHE A O 1
ATOM 643 N N . CYS A 1 85 ? -13.505 -0.688 12.406 1.00 91.31 85 CYS A N 1
ATOM 644 C CA . CYS A 1 85 ? -13.330 -1.999 13.025 1.00 91.31 85 CYS A CA 1
ATOM 645 C C . CYS A 1 85 ? -12.121 -2.740 12.442 1.00 91.31 85 CYS A C 1
ATOM 647 O O . CYS A 1 85 ? -11.364 -3.353 13.191 1.00 91.31 85 CYS A O 1
ATOM 649 N N . PHE A 1 86 ? -11.881 -2.638 11.134 1.00 92.88 86 PHE A N 1
ATOM 650 C CA . PHE A 1 86 ? -10.713 -3.246 10.501 1.00 92.88 86 PHE A CA 1
ATOM 651 C C . PHE A 1 86 ? -9.386 -2.580 10.874 1.00 92.88 86 PHE A C 1
ATOM 653 O O . PHE A 1 86 ? -8.422 -3.289 11.168 1.00 92.88 86 PHE A O 1
ATOM 660 N N . VAL A 1 87 ? -9.334 -1.246 10.942 1.00 90.06 87 VAL A N 1
ATO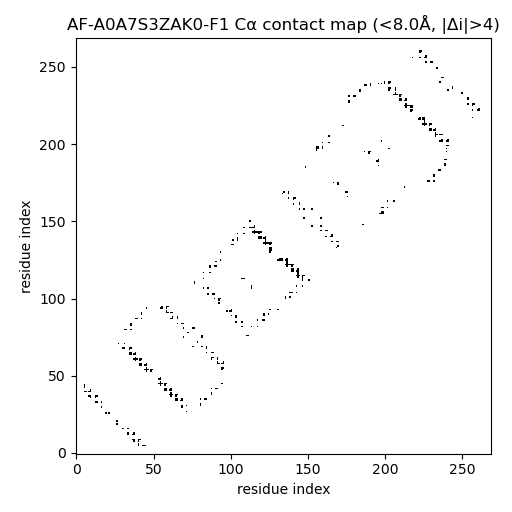M 661 C CA . VAL A 1 87 ? -8.148 -0.518 11.431 1.00 90.06 87 VAL A CA 1
ATOM 662 C C . VAL A 1 87 ? -7.821 -0.924 12.866 1.00 90.06 87 VAL A C 1
ATOM 664 O O . VAL A 1 87 ? -6.672 -1.228 13.186 1.00 90.06 87 VAL A O 1
ATOM 667 N N . LEU A 1 88 ? -8.835 -0.989 13.730 1.00 93.00 88 LEU A N 1
ATOM 668 C CA . LEU A 1 88 ? -8.663 -1.382 15.126 1.00 93.00 88 LEU A CA 1
ATOM 669 C C . LEU A 1 88 ? -8.269 -2.858 15.253 1.00 93.00 88 LEU A C 1
ATOM 671 O O . LEU A 1 88 ? -7.348 -3.173 16.005 1.00 93.00 88 LEU A O 1
ATOM 675 N N . LYS A 1 89 ? -8.889 -3.762 14.479 1.00 96.19 89 LYS A N 1
ATOM 676 C CA . LYS A 1 89 ? -8.508 -5.186 14.400 1.00 96.19 89 LYS A CA 1
ATOM 677 C C . LYS A 1 89 ? -7.046 -5.338 13.982 1.00 96.19 89 LYS A C 1
ATOM 679 O O . LYS A 1 89 ? -6.318 -6.127 14.582 1.00 96.19 89 LYS A O 1
ATOM 684 N N . PHE A 1 90 ? -6.610 -4.569 12.986 1.00 95.62 90 PHE A N 1
ATOM 685 C CA . PHE A 1 90 ? -5.230 -4.549 12.514 1.00 95.62 90 PHE A CA 1
ATOM 686 C C . PHE A 1 90 ? -4.259 -4.074 13.602 1.00 95.62 90 PHE A C 1
ATOM 688 O O . PHE A 1 90 ? -3.286 -4.770 13.886 1.00 95.62 90 PHE A O 1
ATOM 695 N N . ALA A 1 91 ? -4.554 -2.952 14.267 1.00 93.31 91 ALA A N 1
ATOM 696 C CA . ALA A 1 91 ? -3.752 -2.446 15.381 1.00 93.31 91 ALA A CA 1
ATOM 697 C C . ALA A 1 91 ? -3.659 -3.465 16.530 1.00 93.31 91 ALA A C 1
ATOM 699 O O . ALA A 1 91 ? -2.573 -3.747 17.030 1.00 93.31 91 ALA A O 1
ATOM 700 N N . CYS A 1 92 ? -4.777 -4.100 16.897 1.00 95.75 92 CYS A N 1
ATOM 701 C CA . CYS A 1 92 ? -4.784 -5.158 17.908 1.00 95.75 92 CYS A CA 1
ATOM 702 C C . CYS A 1 92 ? -3.870 -6.323 17.511 1.00 95.75 92 CYS A C 1
ATOM 704 O O . CYS A 1 92 ? -3.082 -6.786 18.330 1.00 95.75 92 CYS A O 1
ATOM 706 N N . LYS A 1 93 ? -3.931 -6.777 16.253 1.00 96.06 93 LYS A N 1
ATOM 707 C CA . LYS A 1 93 ? -3.053 -7.846 15.758 1.00 96.06 93 LYS A CA 1
ATOM 708 C C . LYS A 1 93 ? -1.578 -7.450 15.725 1.00 96.06 93 LYS A C 1
ATOM 710 O O . LYS A 1 93 ? -0.749 -8.308 16.015 1.00 96.06 93 LYS A O 1
ATOM 715 N N . LEU A 1 94 ? -1.248 -6.184 15.446 1.00 93.31 94 LEU A N 1
ATOM 716 C CA . LEU A 1 94 ? 0.120 -5.673 15.604 1.00 93.31 94 LEU A CA 1
ATOM 717 C C . LEU A 1 94 ? 0.591 -5.837 17.051 1.00 93.31 94 LEU A C 1
ATOM 719 O O . LEU A 1 94 ? 1.631 -6.441 17.294 1.00 93.31 94 LEU A O 1
ATOM 723 N N . PHE A 1 95 ? -0.198 -5.362 18.017 1.00 94.00 95 PHE A N 1
ATOM 724 C CA . PHE A 1 95 ? 0.170 -5.432 19.432 1.00 94.00 95 PHE A CA 1
ATOM 725 C C . PHE A 1 95 ? 0.277 -6.852 19.981 1.00 94.00 95 PHE A C 1
ATOM 727 O O . PHE A 1 95 ? 1.046 -7.101 20.910 1.00 94.00 95 PHE A O 1
ATOM 734 N N . LEU A 1 96 ? -0.509 -7.768 19.421 1.00 95.19 96 LEU A N 1
ATOM 735 C CA . LEU A 1 96 ? -0.505 -9.182 19.774 1.00 95.19 96 LEU A CA 1
ATOM 736 C C . LEU A 1 96 ? 0.568 -9.986 19.031 1.00 95.19 96 LEU A C 1
ATOM 738 O O . LEU A 1 96 ? 0.677 -11.179 19.296 1.00 95.19 96 LEU A O 1
ATOM 742 N N . GLU A 1 97 ? 1.333 -9.355 18.130 1.00 92.94 97 GLU A N 1
ATOM 743 C CA . GLU A 1 97 ? 2.310 -10.021 17.257 1.00 92.94 97 GLU A CA 1
ATOM 744 C C . GLU A 1 97 ? 1.686 -11.229 16.529 1.00 92.94 97 GLU A C 1
ATOM 746 O O . GLU A 1 97 ? 2.264 -12.309 16.416 1.00 92.94 97 GLU A O 1
ATOM 751 N N . ASP A 1 98 ? 0.444 -11.052 16.068 1.00 93.38 98 ASP A N 1
ATOM 752 C CA . ASP A 1 98 ? -0.362 -12.118 15.480 1.00 93.38 98 ASP A CA 1
ATOM 753 C C . ASP A 1 98 ? 0.131 -12.457 14.061 1.00 93.38 98 ASP A C 1
ATOM 755 O O . ASP A 1 98 ? 0.130 -11.614 13.159 1.00 93.38 98 ASP A O 1
ATOM 759 N N . ASN A 1 99 ? 0.495 -13.725 13.843 1.00 90.94 99 ASN A N 1
ATOM 760 C CA . ASN A 1 99 ? 0.978 -14.232 12.552 1.00 90.94 99 ASN A CA 1
ATOM 761 C C . ASN A 1 99 ? -0.046 -14.088 11.409 1.00 90.94 99 ASN A C 1
ATOM 763 O O . ASN A 1 99 ? 0.334 -14.084 10.240 1.00 90.94 99 ASN A O 1
ATOM 767 N N . ASN A 1 100 ? -1.330 -13.932 11.733 1.00 93.50 100 ASN A N 1
ATOM 768 C CA . ASN A 1 100 ? -2.426 -13.791 10.776 1.00 93.50 100 ASN A CA 1
ATOM 769 C C . ASN A 1 100 ? -2.795 -12.318 10.524 1.00 93.50 100 ASN A C 1
ATOM 771 O O . ASN A 1 100 ? -3.925 -12.006 10.152 1.00 93.50 100 ASN A O 1
ATOM 775 N N . ILE A 1 101 ? -1.879 -11.372 10.751 1.00 94.88 101 ILE A N 1
ATOM 776 C CA . ILE A 1 101 ? -2.127 -9.948 10.473 1.00 94.88 101 ILE A CA 1
ATOM 777 C C . ILE A 1 101 ? -2.442 -9.675 8.995 1.00 94.88 101 ILE A C 1
ATOM 779 O O . ILE A 1 101 ? -3.260 -8.809 8.685 1.00 94.88 101 ILE A O 1
ATOM 783 N N . LEU A 1 102 ? -1.845 -10.442 8.078 1.00 94.75 102 LEU A N 1
ATOM 784 C CA . LEU A 1 102 ? -2.098 -10.310 6.641 1.00 94.75 102 LEU A CA 1
ATOM 785 C C . LEU A 1 102 ? -3.536 -10.683 6.261 1.00 94.75 102 LEU A C 1
ATOM 787 O O . LEU A 1 102 ? -4.035 -10.198 5.249 1.00 94.75 102 LEU A O 1
ATOM 791 N N . ASP A 1 103 ? -4.217 -11.494 7.070 1.00 95.62 103 ASP A N 1
ATOM 792 C CA . ASP A 1 103 ? -5.606 -11.895 6.832 1.00 95.62 103 ASP A CA 1
ATOM 793 C C . ASP A 1 103 ? -6.539 -10.699 6.962 1.00 95.62 103 ASP A C 1
ATOM 795 O O . ASP A 1 103 ? -7.450 -10.547 6.162 1.00 95.62 103 ASP A O 1
ATOM 799 N N . VAL A 1 104 ? -6.233 -9.777 7.880 1.00 95.44 104 VAL A N 1
ATOM 800 C CA . VAL A 1 104 ? -6.991 -8.530 8.025 1.00 95.44 104 VAL A CA 1
ATOM 801 C C . VAL A 1 104 ? -6.884 -7.677 6.767 1.00 95.44 104 VAL A C 1
ATOM 803 O O . VAL A 1 104 ? -7.873 -7.093 6.352 1.00 95.44 104 VAL A O 1
ATOM 806 N N . ILE A 1 105 ? -5.713 -7.629 6.126 1.00 95.38 105 ILE A N 1
ATOM 807 C CA . ILE A 1 105 ? -5.546 -6.890 4.866 1.00 95.38 105 ILE A CA 1
ATOM 808 C C . ILE A 1 105 ? -6.398 -7.533 3.766 1.00 95.38 105 ILE A C 1
ATOM 810 O O . ILE A 1 105 ? -7.085 -6.815 3.047 1.00 95.38 105 ILE A O 1
ATOM 814 N N . ARG A 1 106 ? -6.398 -8.871 3.675 1.00 94.31 106 ARG A N 1
ATOM 815 C CA . ARG A 1 106 ? -7.213 -9.612 2.698 1.00 94.31 106 ARG A CA 1
ATOM 816 C C . ARG A 1 106 ? -8.708 -9.368 2.902 1.00 94.31 106 ARG A C 1
ATOM 818 O O . ARG A 1 106 ? -9.399 -9.052 1.946 1.00 94.31 106 ARG A O 1
ATOM 825 N N . GLU A 1 107 ? -9.180 -9.443 4.144 1.00 92.94 107 GLU A N 1
ATOM 826 C CA . GLU A 1 107 ? -10.577 -9.158 4.491 1.00 92.94 107 GLU A CA 1
ATOM 827 C C . GLU A 1 107 ? -10.969 -7.708 4.140 1.00 92.94 107 GLU A C 1
ATOM 829 O O . GLU A 1 107 ? -12.076 -7.462 3.672 1.00 92.94 107 GLU A O 1
ATOM 834 N N . VAL A 1 108 ? -10.061 -6.738 4.320 1.00 91.50 108 VAL A N 1
ATOM 835 C CA . VAL A 1 108 ? -10.311 -5.331 3.959 1.00 91.50 108 VAL A CA 1
ATOM 836 C C . VAL A 1 108 ? -10.380 -5.122 2.445 1.00 91.50 108 VAL A C 1
ATOM 838 O O . VAL A 1 108 ? -11.189 -4.319 1.985 1.00 91.50 108 VAL A O 1
ATOM 841 N N . GLU A 1 109 ? -9.557 -5.827 1.664 1.00 90.50 109 GLU A N 1
ATOM 842 C CA . GLU A 1 109 ? -9.579 -5.760 0.194 1.00 90.50 109 GLU A CA 1
ATOM 843 C C . GLU A 1 109 ? -10.902 -6.263 -0.406 1.00 90.50 109 GLU A C 1
ATOM 845 O O . GLU A 1 109 ? -11.269 -5.854 -1.507 1.00 90.50 109 GLU A O 1
ATOM 850 N N . GLU A 1 110 ? -11.630 -7.119 0.312 1.00 89.69 110 GLU A N 1
ATOM 851 C CA . GLU A 1 110 ? -12.935 -7.640 -0.107 1.00 89.69 110 GLU A CA 1
ATOM 852 C C . GLU A 1 110 ? -14.082 -6.636 0.115 1.00 89.69 110 GLU A C 1
ATOM 854 O O . GLU A 1 110 ? -15.179 -6.838 -0.409 1.00 89.69 110 GLU A O 1
ATOM 859 N N . ILE A 1 111 ? -13.848 -5.539 0.849 1.00 87.12 111 ILE A N 1
ATOM 860 C CA . ILE A 1 111 ? -14.863 -4.517 1.132 1.00 87.12 111 ILE A CA 1
ATOM 861 C C . ILE A 1 111 ? -15.049 -3.612 -0.097 1.00 87.12 111 ILE A C 1
ATOM 863 O O . ILE A 1 111 ? -14.129 -2.871 -0.468 1.00 87.12 111 ILE A O 1
ATOM 867 N N . PRO A 1 112 ? -16.249 -3.583 -0.708 1.00 85.50 112 PRO A N 1
ATOM 868 C CA . PRO A 1 112 ? -16.515 -2.710 -1.843 1.00 85.50 112 PRO A CA 1
ATOM 869 C C . PRO A 1 112 ? -16.350 -1.233 -1.470 1.00 85.50 112 PRO A C 1
ATOM 871 O O . PRO A 1 112 ? -16.922 -0.759 -0.493 1.00 85.50 112 PRO A O 1
ATOM 874 N N . GLY A 1 113 ? -15.587 -0.485 -2.271 1.00 82.81 113 GLY A N 1
ATOM 875 C CA . GLY A 1 113 ? -15.427 0.960 -2.080 1.00 82.81 113 GLY A CA 1
ATOM 876 C C . GLY A 1 113 ? -14.584 1.362 -0.866 1.00 82.81 113 GLY A C 1
ATOM 877 O O . GLY A 1 113 ? -14.657 2.517 -0.442 1.00 82.81 113 GLY A O 1
ATOM 878 N N . ILE A 1 114 ? -13.779 0.447 -0.308 1.00 86.25 114 ILE A N 1
ATOM 879 C CA . ILE A 1 114 ? -12.872 0.777 0.791 1.00 86.25 114 ILE A CA 1
ATOM 880 C C . ILE A 1 114 ? -11.977 1.969 0.435 1.00 86.25 114 ILE A C 1
ATOM 882 O O . ILE A 1 114 ? -11.361 2.037 -0.631 1.00 86.25 114 ILE A O 1
ATOM 886 N N . SER A 1 115 ? -11.897 2.933 1.352 1.00 84.69 115 SER A N 1
ATOM 887 C CA . SER A 1 115 ? -11.081 4.123 1.144 1.00 84.69 115 SER A CA 1
ATOM 888 C C . SER A 1 115 ? -9.590 3.762 1.152 1.00 84.69 115 SER A C 1
ATOM 890 O O . SER A 1 115 ? -9.107 3.203 2.141 1.00 84.69 115 SER A O 1
ATOM 892 N N . PRO A 1 116 ? -8.813 4.157 0.128 1.00 86.69 116 PRO A N 1
ATOM 893 C CA . PRO A 1 116 ? -7.363 3.968 0.118 1.00 86.69 116 PRO A CA 1
ATOM 894 C C . PRO A 1 116 ? -6.656 4.553 1.343 1.00 86.69 116 PRO A C 1
ATOM 896 O O . PRO A 1 116 ? -5.658 4.006 1.801 1.00 86.69 116 PRO A O 1
ATOM 899 N N . ASN A 1 117 ? -7.201 5.632 1.916 1.00 83.19 117 ASN A N 1
ATOM 900 C CA . ASN A 1 117 ? -6.630 6.280 3.097 1.00 83.19 117 ASN A CA 1
ATOM 901 C C . ASN A 1 117 ? -6.663 5.362 4.336 1.00 83.19 117 ASN A C 1
ATOM 903 O O . ASN A 1 117 ? -5.802 5.480 5.202 1.00 83.19 117 ASN A O 1
ATOM 907 N N . ILE A 1 118 ? -7.633 4.442 4.423 1.00 85.25 118 ILE A N 1
ATOM 908 C CA . ILE A 1 118 ? -7.716 3.451 5.508 1.00 85.25 118 ILE A CA 1
ATOM 909 C C . ILE A 1 118 ? -6.555 2.455 5.407 1.00 85.25 118 ILE A C 1
ATOM 911 O O . ILE A 1 118 ? -5.894 2.153 6.399 1.00 85.25 118 ILE A O 1
ATOM 915 N N . LEU A 1 119 ? -6.255 2.005 4.191 1.00 90.81 119 LEU A N 1
ATOM 916 C CA . LEU A 1 119 ? -5.147 1.095 3.911 1.00 90.81 119 LEU A CA 1
ATOM 917 C C . LEU A 1 119 ? -3.784 1.788 4.100 1.00 90.81 119 LEU A C 1
ATOM 919 O O . LEU A 1 119 ? -2.866 1.200 4.668 1.00 90.81 119 LEU A O 1
ATOM 923 N N . GLU A 1 120 ? -3.660 3.061 3.714 1.00 85.88 120 GLU A N 1
ATOM 924 C CA . GLU A 1 120 ? -2.474 3.886 3.999 1.00 85.88 120 GLU A CA 1
ATOM 925 C C . GLU A 1 120 ? -2.270 4.097 5.511 1.00 85.88 120 GLU A C 1
ATOM 927 O O . GLU A 1 120 ? -1.142 4.024 6.001 1.00 85.88 120 GLU A O 1
ATOM 932 N N . LEU A 1 121 ? -3.346 4.278 6.286 1.00 86.31 121 LEU A N 1
ATOM 933 C CA . LEU A 1 121 ? -3.274 4.345 7.749 1.00 86.31 121 LEU A CA 1
ATOM 934 C C . LEU A 1 121 ? -2.747 3.034 8.352 1.00 86.31 121 LEU A C 1
ATOM 936 O O . LEU A 1 121 ? -1.845 3.069 9.189 1.00 86.31 121 LEU A O 1
ATOM 940 N N . MET A 1 122 ? -3.242 1.880 7.893 1.00 90.12 122 MET A N 1
ATOM 941 C CA . MET A 1 122 ? -2.726 0.569 8.315 1.00 90.12 122 MET A CA 1
ATOM 942 C C . MET A 1 122 ? -1.246 0.394 7.942 1.00 90.12 122 MET A C 1
ATOM 944 O O . MET A 1 122 ? -0.462 -0.132 8.733 1.00 90.12 122 MET A O 1
ATOM 948 N N . ALA A 1 123 ? -0.828 0.867 6.762 1.00 89.50 123 ALA A N 1
ATOM 949 C CA . ALA A 1 123 ? 0.580 0.852 6.368 1.00 89.50 123 ALA A CA 1
ATOM 950 C C . ALA A 1 123 ? 1.453 1.671 7.334 1.00 89.50 123 ALA A C 1
ATOM 952 O O . ALA A 1 123 ? 2.507 1.197 7.761 1.00 89.50 123 ALA A O 1
ATOM 953 N N . ASN A 1 124 ? 0.990 2.864 7.720 1.00 86.75 124 ASN A N 1
ATOM 954 C CA . ASN A 1 124 ? 1.681 3.721 8.680 1.00 86.75 124 ASN A CA 1
ATOM 955 C C . ASN A 1 124 ? 1.791 3.062 10.060 1.00 86.75 124 ASN A C 1
ATOM 957 O O . ASN A 1 124 ? 2.876 3.062 10.634 1.00 86.75 124 ASN A O 1
ATOM 961 N N . MET A 1 125 ? 0.720 2.435 10.560 1.00 87.75 125 MET A N 1
ATOM 962 C CA . MET A 1 125 ? 0.746 1.693 11.830 1.00 87.75 125 MET A CA 1
ATOM 963 C C . MET A 1 125 ? 1.780 0.561 11.818 1.00 87.75 125 MET A C 1
ATOM 965 O O . MET A 1 125 ? 2.532 0.397 12.773 1.00 87.75 125 MET A O 1
ATOM 969 N N . ALA A 1 126 ? 1.881 -0.187 10.715 1.00 90.50 126 ALA A N 1
ATOM 970 C CA . ALA A 1 126 ? 2.887 -1.241 10.574 1.00 90.50 126 ALA A CA 1
ATOM 971 C C . ALA A 1 126 ? 4.330 -0.708 10.530 1.00 90.50 126 ALA A C 1
ATOM 973 O O . ALA A 1 126 ? 5.262 -1.471 10.762 1.00 90.50 126 ALA A O 1
ATOM 974 N N . MET A 1 127 ? 4.531 0.578 10.239 1.00 87.31 127 MET A N 1
ATOM 975 C CA . MET A 1 127 ? 5.845 1.228 10.213 1.00 87.31 127 MET A CA 1
ATOM 976 C C . MET A 1 127 ? 6.187 1.978 11.502 1.00 87.31 127 MET A C 1
ATOM 978 O O . MET A 1 127 ? 7.299 2.493 11.615 1.00 87.31 127 MET A O 1
ATOM 982 N N . GLN A 1 128 ? 5.268 2.040 12.467 1.00 83.94 128 GLN A N 1
ATOM 983 C CA . GLN A 1 128 ? 5.519 2.660 13.762 1.00 83.94 128 GLN A CA 1
ATOM 984 C C . GLN A 1 128 ? 6.370 1.752 14.660 1.00 83.94 128 GLN A C 1
ATOM 986 O O . GLN A 1 128 ? 6.253 0.522 14.652 1.00 83.94 128 GLN A O 1
ATOM 991 N N . GLU A 1 129 ? 7.241 2.379 15.449 1.00 78.69 129 GLU A N 1
ATOM 992 C CA . GLU A 1 129 ? 7.977 1.703 16.516 1.00 78.69 129 GLU A CA 1
ATOM 993 C C . GLU A 1 129 ? 6.993 1.171 17.578 1.00 78.69 129 GLU A C 1
ATOM 995 O O . GLU A 1 129 ? 6.014 1.855 17.893 1.00 78.69 129 GLU A O 1
ATOM 1000 N N . PRO A 1 130 ? 7.223 -0.023 18.158 1.00 81.75 130 PRO A N 1
ATOM 1001 C CA . PRO A 1 130 ? 8.410 -0.877 18.011 1.00 81.75 130 PRO A CA 1
ATOM 1002 C C . PRO A 1 130 ? 8.323 -1.952 16.906 1.00 81.75 130 PRO A C 1
ATOM 1004 O O . PRO A 1 130 ? 9.178 -2.831 16.847 1.00 81.75 130 PRO A O 1
ATOM 1007 N N . TYR A 1 131 ? 7.274 -1.962 16.078 1.00 83.31 131 TYR A N 1
ATOM 1008 C CA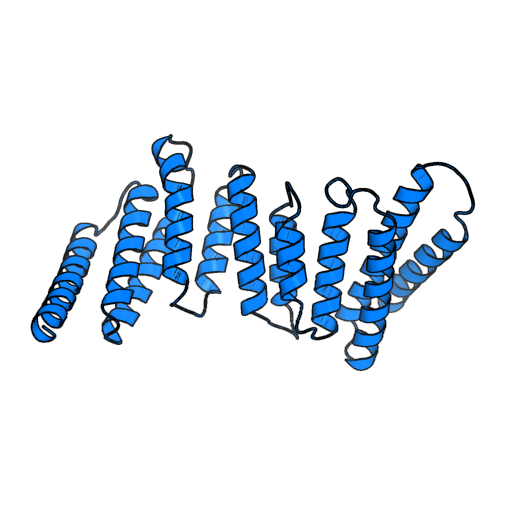 . TYR A 1 131 ? 6.958 -3.122 15.233 1.00 83.31 131 TYR A CA 1
ATOM 1009 C C . TYR A 1 131 ? 7.686 -3.121 13.884 1.00 83.31 131 TYR A C 1
ATOM 1011 O O . TYR A 1 131 ? 8.146 -4.174 13.449 1.00 83.31 131 TYR A O 1
ATOM 1019 N N . VAL A 1 132 ? 7.779 -1.963 13.216 1.00 86.62 132 VAL A N 1
ATOM 1020 C CA . VAL A 1 132 ? 8.464 -1.747 11.918 1.00 86.62 132 VAL A CA 1
ATOM 1021 C C . VAL A 1 132 ? 8.400 -2.970 1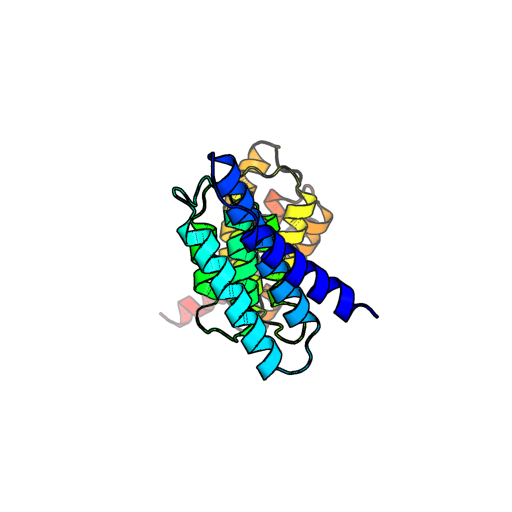0.971 1.00 86.62 132 VAL A C 1
ATOM 1023 O O . VAL A 1 132 ? 9.401 -3.515 10.494 1.00 86.62 132 VAL A O 1
ATOM 1026 N N . LEU A 1 133 ? 7.180 -3.414 10.660 1.00 88.81 133 LEU A N 1
ATOM 1027 C CA . LEU A 1 133 ? 6.873 -4.563 9.810 1.00 88.81 133 LEU A CA 1
ATOM 1028 C C . LEU A 1 133 ? 6.750 -4.145 8.340 1.00 88.81 133 LEU A C 1
ATOM 1030 O O . LEU A 1 133 ? 5.665 -4.130 7.754 1.00 88.81 133 LEU A O 1
ATOM 1034 N N . LYS A 1 134 ? 7.891 -3.855 7.703 1.00 87.81 134 LYS A N 1
ATOM 1035 C CA . LYS A 1 134 ? 7.953 -3.373 6.305 1.00 87.81 134 LYS A CA 1
ATOM 1036 C C . LYS A 1 134 ? 7.140 -4.214 5.318 1.00 87.81 134 LYS A C 1
ATOM 1038 O O . LYS A 1 134 ? 6.487 -3.668 4.437 1.00 87.81 134 LYS A O 1
ATOM 1043 N N . HIS A 1 135 ? 7.176 -5.539 5.453 1.00 87.69 135 HIS A N 1
ATOM 1044 C CA . HIS A 1 135 ? 6.459 -6.441 4.551 1.00 87.69 135 HIS A CA 1
ATOM 1045 C C . HIS A 1 135 ? 4.930 -6.311 4.674 1.00 87.69 135 HIS A C 1
ATOM 1047 O O . HIS A 1 135 ? 4.244 -6.366 3.657 1.00 87.69 135 HIS A O 1
ATOM 1053 N N . VAL A 1 136 ? 4.407 -6.088 5.886 1.00 91.31 136 VAL A N 1
ATOM 1054 C CA . VAL A 1 136 ? 2.979 -5.827 6.136 1.00 91.31 136 VAL A CA 1
ATOM 1055 C C . VAL A 1 136 ? 2.600 -4.466 5.563 1.00 91.31 136 VAL A C 1
ATOM 1057 O O . VAL A 1 136 ? 1.631 -4.361 4.818 1.00 91.31 136 VAL A O 1
ATOM 1060 N N . ALA A 1 137 ? 3.412 -3.440 5.826 1.00 90.06 137 ALA A N 1
ATOM 1061 C CA . ALA A 1 137 ? 3.162 -2.098 5.317 1.00 90.06 137 ALA A CA 1
ATOM 1062 C C . ALA A 1 137 ? 3.116 -2.055 3.780 1.00 90.06 137 ALA A C 1
ATOM 1064 O O . ALA A 1 137 ? 2.185 -1.499 3.208 1.00 90.06 137 ALA A O 1
ATOM 1065 N N . VAL A 1 138 ? 4.050 -2.727 3.097 1.00 89.81 138 VAL A N 1
ATOM 1066 C CA . VAL A 1 138 ? 4.034 -2.860 1.628 1.00 89.81 138 VAL A CA 1
ATOM 1067 C C . VAL A 1 138 ? 2.752 -3.539 1.135 1.00 89.81 138 VAL A C 1
ATOM 1069 O O . VAL A 1 138 ? 2.201 -3.123 0.117 1.00 89.81 138 VAL A O 1
ATOM 1072 N N . LYS A 1 139 ? 2.239 -4.554 1.844 1.00 91.62 139 LYS A N 1
ATOM 1073 C CA . LYS A 1 139 ? 0.961 -5.193 1.491 1.00 91.62 139 LYS A CA 1
ATOM 1074 C C . LYS A 1 139 ? -0.219 -4.232 1.628 1.00 91.62 139 LYS A C 1
ATOM 1076 O O . LYS A 1 139 ? -1.010 -4.152 0.693 1.00 91.62 139 LYS A O 1
ATOM 1081 N N . CYS A 1 140 ? -0.283 -3.451 2.704 1.00 91.50 140 CYS A N 1
ATOM 1082 C CA . CYS A 1 140 ? -1.293 -2.403 2.865 1.00 91.50 140 CYS A CA 1
ATOM 1083 C C . CYS A 1 140 ? -1.220 -1.352 1.743 1.00 91.50 140 CYS A C 1
ATOM 1085 O O . CYS A 1 140 ? -2.247 -0.975 1.186 1.00 91.50 140 CYS A O 1
ATOM 1087 N N . LEU A 1 141 ? -0.018 -0.914 1.353 1.00 91.56 141 LEU A N 1
ATOM 1088 C CA . LEU A 1 141 ? 0.142 0.060 0.267 1.00 91.56 141 LEU A CA 1
ATOM 1089 C C . LEU A 1 141 ? -0.256 -0.516 -1.102 1.00 91.56 141 LEU A C 1
ATOM 1091 O O . LEU A 1 141 ? -0.861 0.188 -1.907 1.00 91.56 141 LEU A O 1
ATOM 1095 N N . HIS A 1 142 ? 0.024 -1.796 -1.374 1.00 91.44 142 HIS A N 1
ATOM 1096 C CA . HIS A 1 142 ? -0.478 -2.461 -2.582 1.00 91.44 142 HIS A CA 1
ATOM 1097 C C . HIS A 1 142 ? -2.008 -2.544 -2.608 1.00 91.44 142 HIS A C 1
ATOM 1099 O O . HIS A 1 142 ? -2.605 -2.295 -3.655 1.00 91.44 142 HIS A O 1
ATOM 1105 N N . ALA A 1 143 ? -2.635 -2.848 -1.473 1.00 91.81 143 ALA A N 1
ATOM 1106 C CA . ALA A 1 143 ? -4.087 -2.819 -1.347 1.00 91.81 143 ALA A CA 1
ATOM 1107 C C . ALA A 1 143 ? -4.628 -1.398 -1.595 1.00 91.81 143 ALA A C 1
ATOM 1109 O O . ALA A 1 143 ? -5.552 -1.214 -2.387 1.00 91.81 143 ALA A O 1
ATOM 1110 N N . ALA A 1 144 ? -4.005 -0.370 -1.001 1.00 90.75 144 ALA A N 1
ATOM 1111 C CA . ALA A 1 144 ? -4.376 1.034 -1.210 1.00 90.75 144 ALA A CA 1
ATOM 1112 C C . ALA A 1 144 ? -4.269 1.439 -2.688 1.00 90.75 144 ALA A C 1
ATOM 1114 O O . ALA A 1 144 ? -5.130 2.141 -3.219 1.00 90.75 144 ALA A O 1
ATOM 1115 N N . PHE A 1 145 ? -3.228 0.959 -3.369 1.00 91.12 145 PHE A N 1
ATOM 1116 C CA . PHE A 1 145 ? -3.014 1.182 -4.793 1.00 91.12 145 PHE A CA 1
ATOM 1117 C C . PHE A 1 145 ? -4.134 0.568 -5.638 1.00 91.12 145 PHE A C 1
ATOM 1119 O O . PHE A 1 145 ? -4.677 1.245 -6.511 1.00 91.12 145 PHE A O 1
ATOM 1126 N N . ASN A 1 146 ? -4.539 -0.669 -5.338 1.00 89.56 146 ASN A N 1
ATOM 1127 C CA . ASN A 1 146 ? -5.666 -1.321 -6.009 1.00 89.56 146 ASN A CA 1
ATOM 1128 C C . ASN A 1 146 ? -6.990 -0.582 -5.740 1.00 89.56 146 ASN A C 1
ATOM 1130 O O . ASN A 1 146 ? -7.779 -0.378 -6.660 1.00 89.56 146 ASN A O 1
ATOM 1134 N N . ALA A 1 147 ? -7.217 -0.117 -4.510 1.00 88.31 147 ALA A N 1
ATOM 1135 C CA . ALA A 1 147 ? -8.409 0.656 -4.166 1.00 88.31 147 ALA A CA 1
ATOM 1136 C C . ALA A 1 147 ? -8.459 2.009 -4.909 1.00 88.31 147 ALA A C 1
ATOM 1138 O O . ALA A 1 147 ? -9.512 2.402 -5.417 1.00 88.31 147 ALA A O 1
ATOM 1139 N N . ARG A 1 148 ? -7.321 2.713 -5.052 1.00 87.38 148 ARG A N 1
ATOM 1140 C CA . ARG A 1 148 ? -7.224 3.949 -5.866 1.00 87.38 148 ARG A CA 1
ATOM 1141 C C . ARG A 1 148 ? -7.473 3.683 -7.345 1.00 87.38 148 ARG A C 1
ATOM 1143 O O . ARG A 1 148 ? -8.084 4.513 -8.010 1.00 87.38 148 ARG A O 1
ATOM 1150 N N . PHE A 1 149 ? -7.021 2.537 -7.849 1.00 82.06 149 PHE A N 1
ATOM 1151 C CA . PHE A 1 149 ? -7.277 2.142 -9.229 1.00 82.06 149 PHE A CA 1
ATOM 1152 C C . PHE A 1 149 ? -8.771 2.008 -9.520 1.00 82.06 149 PHE A C 1
ATOM 1154 O O . PHE A 1 149 ? -9.260 2.520 -10.523 1.00 82.06 149 PHE A O 1
ATOM 1161 N N . GLN A 1 150 ? -9.496 1.344 -8.620 1.00 81.50 150 GLN A N 1
ATOM 1162 C CA . GLN A 1 150 ? -10.923 1.073 -8.780 1.00 81.50 150 GLN A CA 1
ATOM 1163 C C . GLN A 1 150 ? -11.796 2.322 -8.586 1.00 81.50 150 GLN A C 1
ATOM 1165 O O . GLN A 1 150 ? -12.839 2.441 -9.220 1.00 81.50 150 GLN A O 1
ATOM 1170 N N . SER A 1 151 ? -11.377 3.263 -7.734 1.00 73.38 151 SER A N 1
ATOM 1171 C CA . SER A 1 151 ? -12.179 4.434 -7.335 1.00 73.38 151 SER A CA 1
ATOM 1172 C C . SER A 1 151 ? -12.014 5.675 -8.223 1.00 73.38 151 SER A C 1
ATOM 1174 O O . SER A 1 151 ? -12.557 6.727 -7.892 1.00 73.38 151 SER A O 1
ATOM 1176 N N . SER A 1 152 ? -11.344 5.551 -9.377 1.00 74.25 152 SER A N 1
ATOM 1177 C CA . SER A 1 152 ? -10.897 6.647 -10.256 1.00 74.25 152 SER A CA 1
ATOM 1178 C C . SER A 1 152 ? -9.903 7.606 -9.580 1.00 74.25 152 SER A C 1
ATOM 1180 O O . SER A 1 152 ? -10.103 8.098 -8.470 1.00 74.25 152 SER A O 1
ATOM 1182 N N . ILE A 1 153 ? -8.781 7.879 -10.252 1.00 79.94 153 ILE A N 1
ATOM 1183 C CA . ILE A 1 153 ? -7.708 8.702 -9.683 1.00 79.94 153 ILE A CA 1
ATOM 1184 C C . ILE A 1 153 ? -8.118 10.176 -9.747 1.00 79.94 153 ILE A C 1
ATOM 1186 O O . ILE A 1 153 ? -8.072 10.792 -10.808 1.00 79.94 153 ILE A O 1
ATOM 1190 N N . SER A 1 154 ? -8.491 10.745 -8.601 1.00 80.62 154 SER A N 1
ATOM 1191 C CA . SER A 1 154 ? -8.832 12.168 -8.470 1.00 80.62 154 SER A CA 1
ATOM 1192 C C . SER A 1 154 ? -7.666 13.043 -7.993 1.00 80.62 154 SER A C 1
ATOM 1194 O O . SER A 1 154 ? -7.622 14.228 -8.306 1.00 80.62 154 SER A O 1
ATOM 1196 N N . ASP A 1 155 ? -6.703 12.471 -7.261 1.00 87.19 155 ASP A N 1
ATOM 1197 C CA . ASP A 1 155 ? -5.523 13.174 -6.740 1.00 87.19 155 ASP A CA 1
ATOM 1198 C C . ASP A 1 155 ? -4.229 12.489 -7.204 1.00 87.19 155 ASP A C 1
ATOM 1200 O O . ASP A 1 155 ? -3.718 11.545 -6.589 1.00 87.19 155 ASP A O 1
ATOM 1204 N N . TRP A 1 156 ? -3.684 12.996 -8.309 1.00 90.06 156 TRP A N 1
ATOM 1205 C CA . TRP A 1 156 ? -2.455 12.502 -8.924 1.00 90.06 156 TRP A CA 1
ATOM 1206 C C . TRP A 1 156 ? -1.204 12.699 -8.063 1.00 90.06 156 TRP A C 1
ATOM 1208 O O . TRP A 1 156 ? -0.239 11.943 -8.207 1.00 90.06 156 TRP A O 1
ATOM 1218 N N . LYS A 1 157 ? -1.198 13.678 -7.148 1.00 90.75 157 LYS A N 1
ATOM 1219 C CA . LYS A 1 157 ? -0.058 13.901 -6.247 1.00 90.75 157 LYS A CA 1
ATOM 1220 C C . LYS A 1 157 ? 0.006 12.804 -5.197 1.00 90.75 157 LYS A C 1
ATOM 1222 O O . LYS A 1 157 ? 1.048 12.162 -5.079 1.00 90.75 157 LYS A O 1
ATOM 1227 N N . LYS A 1 158 ? -1.115 12.527 -4.524 1.00 87.25 158 LYS A N 1
ATOM 1228 C CA . LYS A 1 158 ? -1.206 11.427 -3.550 1.00 87.25 158 LYS A CA 1
ATOM 1229 C C . LYS A 1 158 ? -0.957 10.073 -4.193 1.00 87.25 158 LYS A C 1
ATOM 1231 O O . LYS A 1 158 ? -0.256 9.241 -3.630 1.00 87.25 158 LYS A O 1
ATOM 1236 N N . PHE A 1 159 ? -1.477 9.857 -5.401 1.00 90.00 159 PHE A N 1
ATOM 1237 C CA . PHE A 1 159 ? -1.199 8.628 -6.138 1.00 90.00 159 PHE A CA 1
ATOM 1238 C C . PHE A 1 159 ? 0.303 8.456 -6.425 1.00 90.00 159 PHE A C 1
ATOM 1240 O O . PHE A 1 159 ? 0.863 7.388 -6.189 1.00 90.00 159 PHE A O 1
ATOM 1247 N N . ALA A 1 160 ? 0.987 9.511 -6.873 1.00 92.06 160 ALA A N 1
ATOM 1248 C CA . ALA A 1 160 ? 2.427 9.458 -7.118 1.00 92.06 160 ALA A CA 1
ATOM 1249 C C . ALA A 1 160 ? 3.259 9.296 -5.832 1.00 92.06 160 ALA A C 1
ATOM 1251 O O . ALA A 1 160 ? 4.335 8.692 -5.864 1.00 92.06 160 ALA A O 1
ATOM 1252 N N . GLU A 1 161 ? 2.790 9.826 -4.701 1.00 90.75 161 GLU A N 1
ATOM 1253 C CA . GLU A 1 161 ? 3.370 9.571 -3.375 1.00 90.75 161 GLU A CA 1
ATOM 1254 C C . GLU A 1 161 ? 3.228 8.101 -2.987 1.00 90.75 161 GLU A C 1
ATOM 1256 O O . GLU A 1 161 ? 4.243 7.461 -2.729 1.00 90.75 161 GLU A O 1
ATOM 1261 N N . LEU A 1 162 ? 2.031 7.527 -3.113 1.00 89.19 162 LEU A N 1
ATOM 1262 C CA . LEU A 1 162 ? 1.798 6.105 -2.866 1.00 89.19 162 LEU A CA 1
ATOM 1263 C C . LEU A 1 162 ? 2.710 5.208 -3.720 1.00 89.19 162 LEU A C 1
ATOM 1265 O O . LEU A 1 162 ? 3.337 4.282 -3.206 1.00 89.19 162 LEU A O 1
ATOM 1269 N N . VAL A 1 163 ? 2.846 5.501 -5.018 1.00 91.12 163 VAL A N 1
ATOM 1270 C CA . VAL A 1 163 ? 3.773 4.778 -5.909 1.00 91.12 163 VAL A CA 1
ATOM 1271 C C . VAL A 1 163 ? 5.221 4.919 -5.433 1.00 91.12 163 VAL A C 1
ATOM 1273 O O . VAL A 1 163 ? 5.971 3.940 -5.439 1.00 91.12 163 VAL A O 1
ATOM 1276 N N . THR A 1 164 ? 5.621 6.117 -4.996 1.00 90.44 164 THR A N 1
ATOM 1277 C CA . THR A 1 164 ? 6.958 6.371 -4.434 1.00 90.44 164 THR A CA 1
ATOM 1278 C C . THR A 1 164 ? 7.198 5.509 -3.194 1.00 90.44 164 THR A C 1
ATOM 1280 O O . THR A 1 164 ? 8.258 4.889 -3.081 1.00 90.44 164 THR A O 1
ATOM 1283 N N . ASP A 1 165 ? 6.222 5.438 -2.291 1.00 88.12 165 ASP A N 1
ATOM 1284 C CA . ASP A 1 165 ? 6.333 4.720 -1.023 1.00 88.12 165 ASP A CA 1
ATOM 1285 C C . ASP A 1 165 ? 6.388 3.207 -1.238 1.00 88.12 165 ASP A C 1
ATOM 1287 O O . ASP A 1 165 ? 7.305 2.558 -0.732 1.00 88.12 165 ASP A O 1
ATOM 1291 N N . ILE A 1 166 ? 5.520 2.651 -2.095 1.00 87.81 166 ILE A N 1
ATOM 1292 C CA . ILE A 1 166 ? 5.586 1.236 -2.504 1.00 87.81 166 ILE A CA 1
ATOM 1293 C C . ILE A 1 166 ? 6.966 0.915 -3.079 1.00 87.81 166 ILE A C 1
ATOM 1295 O O . ILE A 1 166 ? 7.588 -0.074 -2.689 1.00 87.81 166 ILE A O 1
ATOM 1299 N N . THR A 1 167 ? 7.463 1.763 -3.981 1.00 87.31 167 THR A N 1
ATOM 1300 C CA . THR A 1 167 ? 8.748 1.560 -4.660 1.00 87.31 167 THR A CA 1
ATOM 1301 C C . THR A 1 167 ? 9.911 1.566 -3.666 1.00 87.31 167 THR A C 1
ATOM 1303 O O . THR A 1 167 ? 10.747 0.667 -3.687 1.00 87.31 167 THR A O 1
ATOM 1306 N N . ARG A 1 168 ? 9.947 2.538 -2.744 1.00 84.56 168 ARG A N 1
ATOM 1307 C CA . ARG A 1 168 ? 10.997 2.650 -1.715 1.00 84.56 168 ARG A CA 1
ATOM 1308 C C . ARG A 1 168 ? 10.954 1.521 -0.693 1.00 84.56 168 ARG A C 1
ATOM 1310 O O . ARG A 1 168 ? 12.002 1.078 -0.227 1.00 84.56 168 ARG A O 1
ATOM 1317 N N . MET A 1 169 ? 9.756 1.091 -0.309 1.00 80.12 169 MET A N 1
ATOM 1318 C CA . MET A 1 169 ? 9.565 0.086 0.736 1.00 80.12 169 MET A CA 1
ATOM 1319 C C . MET A 1 169 ? 9.674 -1.348 0.215 1.00 80.12 169 MET A C 1
ATOM 1321 O O .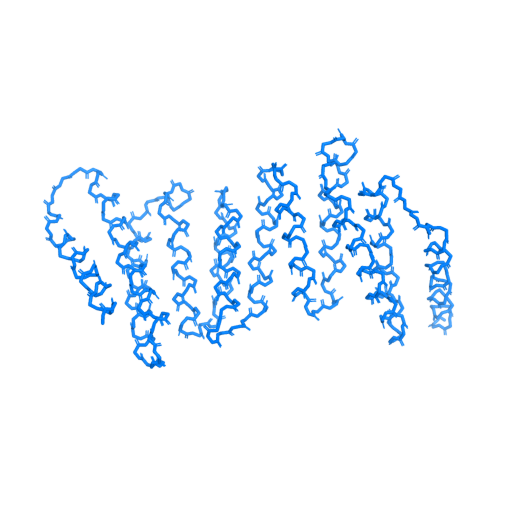 MET A 1 169 ? 9.921 -2.261 1.005 1.00 80.12 169 MET A O 1
ATOM 1325 N N . SER A 1 170 ? 9.545 -1.553 -1.098 1.00 77.06 170 SER A N 1
ATOM 1326 C CA . SER A 1 170 ? 9.749 -2.843 -1.758 1.00 77.06 170 SER A CA 1
ATOM 1327 C C . SER A 1 170 ? 11.225 -3.243 -1.725 1.00 77.06 170 SER A C 1
ATOM 1329 O O . SER A 1 170 ? 11.969 -3.095 -2.689 1.00 77.06 170 SER A O 1
ATOM 1331 N N . SER A 1 171 ? 11.654 -3.799 -0.594 1.00 58.06 171 SER A N 1
ATOM 1332 C CA . SER A 1 171 ? 13.012 -4.306 -0.364 1.00 58.06 171 SER A CA 1
ATOM 1333 C C . SER A 1 171 ? 13.370 -5.507 -1.248 1.00 58.06 171 SER A C 1
ATOM 1335 O O . SER A 1 171 ? 14.545 -5.787 -1.476 1.00 58.06 171 SER A O 1
ATOM 1337 N N . SER A 1 172 ? 12.370 -6.210 -1.786 1.00 64.12 172 SER A N 1
ATOM 1338 C CA . SER A 1 172 ? 12.575 -7.293 -2.743 1.00 64.12 172 SER A CA 1
ATOM 1339 C C . SER A 1 172 ? 12.441 -6.781 -4.173 1.00 64.12 172 SER A C 1
ATOM 1341 O O . SER A 1 172 ? 11.336 -6.649 -4.704 1.00 64.12 172 SER A O 1
ATOM 1343 N N . ARG A 1 173 ? 13.585 -6.633 -4.852 1.00 68.12 173 ARG A N 1
ATOM 1344 C CA . ARG A 1 173 ? 13.676 -6.413 -6.309 1.00 68.12 173 ARG A CA 1
ATOM 1345 C C . ARG A 1 173 ? 12.922 -7.465 -7.140 1.00 68.12 173 ARG A C 1
ATOM 1347 O O . ARG A 1 173 ? 12.891 -7.351 -8.361 1.00 68.12 173 ARG A O 1
ATOM 1354 N N . LYS A 1 174 ? 12.429 -8.560 -6.539 1.00 72.62 174 LYS A N 1
ATOM 1355 C CA . LYS A 1 174 ? 11.741 -9.642 -7.262 1.00 72.62 174 LYS A CA 1
ATOM 1356 C C . LYS A 1 174 ? 10.339 -9.235 -7.709 1.00 72.62 174 LYS A C 1
ATOM 1358 O O . LYS A 1 174 ? 9.979 -9.532 -8.836 1.00 72.62 174 LYS A O 1
ATOM 1363 N N . ASN A 1 175 ? 9.597 -8.513 -6.869 1.00 76.19 175 ASN A N 1
ATOM 1364 C CA . ASN A 1 175 ? 8.184 -8.190 -7.129 1.00 76.19 175 ASN A CA 1
ATOM 1365 C C . ASN A 1 175 ? 7.995 -6.818 -7.790 1.00 76.19 175 ASN A C 1
ATOM 1367 O O . ASN A 1 175 ? 6.901 -6.463 -8.220 1.00 76.19 175 ASN A O 1
ATOM 1371 N N . LEU A 1 176 ? 9.067 -6.030 -7.850 1.00 83.12 176 LEU A N 1
ATOM 1372 C CA . LEU A 1 176 ? 9.060 -4.684 -8.399 1.00 83.12 176 LEU A CA 1
ATOM 1373 C C . LEU A 1 176 ? 8.648 -4.632 -9.886 1.00 83.12 176 LEU A C 1
ATOM 1375 O O . LEU A 1 176 ? 7.842 -3.763 -10.217 1.00 83.12 176 LEU A O 1
ATOM 1379 N N . PRO A 1 177 ? 9.109 -5.535 -10.779 1.00 84.88 177 PRO A N 1
ATOM 1380 C CA . PRO A 1 177 ? 8.624 -5.554 -12.157 1.00 84.88 177 PRO A CA 1
ATOM 1381 C C . PRO A 1 177 ? 7.112 -5.767 -12.261 1.00 84.88 177 PRO A C 1
ATOM 1383 O O . PRO A 1 177 ? 6.468 -5.069 -13.033 1.00 84.88 177 PRO A O 1
ATOM 1386 N N . ASP A 1 178 ? 6.543 -6.659 -11.448 1.00 86.19 178 ASP A N 1
ATOM 1387 C CA . ASP A 1 178 ? 5.110 -6.978 -11.491 1.00 86.19 178 ASP A CA 1
ATOM 1388 C C . ASP A 1 178 ? 4.257 -5.819 -10.947 1.00 86.19 178 ASP A C 1
ATOM 1390 O O . ASP A 1 178 ? 3.146 -5.571 -11.412 1.00 86.19 178 ASP A O 1
ATOM 1394 N N . PHE A 1 179 ? 4.779 -5.061 -9.978 1.00 86.94 179 PHE A N 1
ATOM 1395 C CA . PHE A 1 179 ? 4.176 -3.788 -9.581 1.00 86.94 179 PHE A CA 1
ATOM 1396 C C . PHE A 1 179 ? 4.215 -2.765 -10.722 1.00 86.94 179 PHE A C 1
ATOM 1398 O O . PHE A 1 179 ? 3.215 -2.095 -10.976 1.00 86.94 179 PHE A O 1
ATOM 1405 N N . CYS A 1 180 ? 5.347 -2.661 -11.426 1.00 88.31 180 CYS A N 1
ATOM 1406 C CA . CYS A 1 180 ? 5.481 -1.761 -12.569 1.00 88.31 180 CYS A CA 1
ATOM 1407 C C . CYS A 1 180 ? 4.540 -2.152 -13.715 1.00 88.31 180 CYS A C 1
ATOM 1409 O O . CYS A 1 180 ? 3.994 -1.260 -14.353 1.00 88.31 180 CYS A O 1
ATOM 1411 N N . ASP A 1 181 ? 4.319 -3.450 -13.949 1.00 88.75 181 ASP A N 1
ATOM 1412 C CA . ASP A 1 181 ? 3.320 -3.955 -14.900 1.00 88.75 181 ASP A CA 1
ATOM 1413 C C . ASP A 1 181 ? 1.930 -3.414 -14.564 1.00 88.75 181 ASP A C 1
ATOM 1415 O O . ASP A 1 181 ? 1.329 -2.711 -15.371 1.00 88.75 181 ASP A O 1
ATOM 1419 N N . LYS A 1 182 ? 1.480 -3.609 -13.320 1.00 87.69 182 LYS A N 1
ATOM 1420 C CA . LYS A 1 182 ? 0.185 -3.085 -12.855 1.00 87.69 182 LYS A CA 1
ATOM 1421 C C . LYS A 1 182 ? 0.086 -1.563 -12.957 1.00 87.69 182 LYS A C 1
ATOM 1423 O O . LYS A 1 182 ? -0.970 -1.032 -13.290 1.00 87.69 182 LYS A O 1
ATOM 1428 N N . LEU A 1 183 ? 1.171 -0.852 -12.651 1.00 89.31 183 LEU A N 1
ATOM 1429 C CA . LEU A 1 183 ? 1.235 0.601 -12.789 1.00 89.31 183 LEU A CA 1
ATOM 1430 C C . LEU A 1 183 ? 1.084 1.033 -14.249 1.00 89.31 183 LEU A C 1
ATOM 1432 O O . LEU A 1 183 ? 0.329 1.958 -14.530 1.00 89.31 183 LEU A O 1
ATOM 1436 N N . ILE A 1 184 ? 1.778 0.372 -15.174 1.00 89.44 184 ILE A N 1
ATOM 1437 C CA . ILE A 1 184 ? 1.677 0.657 -16.607 1.00 89.44 184 ILE A CA 1
ATOM 1438 C C . ILE A 1 184 ? 0.264 0.356 -17.109 1.00 89.44 184 ILE A C 1
ATOM 1440 O O . ILE A 1 184 ? -0.323 1.223 -17.752 1.00 89.44 184 ILE A O 1
ATOM 1444 N N . ASP A 1 185 ? -0.298 -0.807 -16.777 1.00 89.06 185 ASP A N 1
ATOM 1445 C CA . ASP A 1 185 ? -1.651 -1.207 -17.190 1.00 89.06 185 ASP A CA 1
ATOM 1446 C C . ASP A 1 185 ? -2.712 -0.203 -16.722 1.00 89.06 185 ASP A C 1
ATOM 1448 O O . ASP A 1 185 ? -3.677 0.080 -17.431 1.00 89.06 185 ASP A O 1
ATOM 1452 N N . MET A 1 186 ? -2.502 0.390 -15.546 1.00 85.50 186 MET A N 1
ATOM 1453 C CA . MET A 1 186 ? -3.351 1.446 -15.010 1.00 85.50 186 MET A CA 1
ATOM 1454 C C . MET A 1 186 ? -3.161 2.791 -15.711 1.00 85.50 186 MET A C 1
ATOM 1456 O O . MET A 1 186 ? -4.137 3.476 -16.017 1.00 85.50 186 MET A O 1
ATOM 1460 N N . LEU A 1 187 ? -1.915 3.208 -15.931 1.00 86.44 187 LEU A N 1
ATOM 1461 C CA . LEU A 1 187 ? -1.610 4.548 -16.428 1.00 86.44 187 LEU A CA 1
ATOM 1462 C C . LEU A 1 187 ? -1.765 4.668 -17.943 1.00 86.44 187 LEU A C 1
ATOM 1464 O O . LEU A 1 187 ? -2.224 5.702 -18.418 1.00 86.44 187 LEU A O 1
ATOM 1468 N N . ALA A 1 188 ? -1.434 3.627 -18.707 1.00 86.31 188 ALA A N 1
ATOM 1469 C CA . ALA A 1 188 ? -1.511 3.628 -20.164 1.00 86.31 188 ALA A CA 1
ATOM 1470 C C . ALA A 1 188 ? -2.874 4.104 -20.718 1.00 86.31 188 ALA A C 1
ATOM 1472 O O . ALA A 1 188 ? -2.866 5.025 -21.544 1.00 86.31 188 ALA A O 1
ATOM 1473 N N . PRO A 1 189 ? -4.040 3.579 -20.276 1.00 85.50 189 PRO A N 1
ATOM 1474 C CA . PRO A 1 189 ? -5.333 4.059 -20.763 1.00 85.50 189 PRO A CA 1
ATOM 1475 C C . PRO A 1 189 ? -5.586 5.522 -20.378 1.00 85.50 189 PRO A C 1
ATOM 1477 O O . PRO A 1 189 ? -5.989 6.308 -21.235 1.00 85.50 189 PRO A O 1
ATOM 1480 N N . LEU A 1 190 ? -5.266 5.923 -19.143 1.00 84.88 190 LEU A N 1
ATOM 1481 C CA . LEU A 1 190 ? -5.460 7.297 -18.660 1.00 84.88 190 LEU A CA 1
ATOM 1482 C C . LEU A 1 190 ? -4.607 8.298 -19.451 1.00 84.88 190 LEU A C 1
ATOM 1484 O O . LEU A 1 190 ? -5.086 9.351 -19.872 1.00 84.88 190 LEU A O 1
ATOM 1488 N N . CYS A 1 191 ? -3.345 7.961 -19.721 1.00 84.56 191 CYS A N 1
ATOM 1489 C CA . CYS A 1 191 ? -2.460 8.845 -20.474 1.00 84.56 191 CYS A CA 1
ATOM 1490 C C . CYS A 1 191 ? -2.829 8.881 -21.964 1.00 84.56 191 CYS A C 1
ATOM 1492 O O . CYS A 1 191 ? -2.747 9.946 -22.572 1.00 84.56 191 CYS A O 1
ATOM 1494 N N . SER A 1 192 ? -3.346 7.785 -22.538 1.00 83.44 192 SER A N 1
ATOM 1495 C CA . SER A 1 192 ? -3.868 7.781 -23.916 1.00 83.44 192 SER A CA 1
ATOM 1496 C C . SER A 1 192 ? -5.107 8.667 -24.105 1.00 83.44 192 SER A C 1
ATOM 1498 O O . SER A 1 192 ? -5.292 9.250 -25.171 1.00 83.44 192 SER A O 1
ATOM 1500 N N . GLN A 1 193 ? -5.927 8.808 -23.061 1.00 84.56 193 GLN A N 1
ATOM 1501 C CA . GLN A 1 193 ? -7.136 9.637 -23.054 1.00 84.56 193 GLN A CA 1
ATOM 1502 C C . GLN A 1 193 ? -6.862 11.094 -22.649 1.00 84.56 193 GLN A C 1
ATOM 1504 O O . GLN A 1 193 ? -7.785 11.903 -22.608 1.00 84.56 193 GLN A O 1
ATOM 1509 N N . GLY A 1 194 ? -5.609 11.438 -22.330 1.00 79.94 194 GLY A N 1
ATOM 1510 C CA . GLY A 1 194 ? -5.235 12.772 -21.860 1.00 79.94 194 GLY A CA 1
ATOM 1511 C C . GLY A 1 194 ? -5.709 13.110 -20.442 1.00 79.94 194 GLY A C 1
ATOM 1512 O O . GLY A 1 194 ? -5.603 14.265 -20.045 1.00 79.94 194 GLY A O 1
ATOM 1513 N N . SER A 1 195 ? -6.200 12.136 -19.668 1.00 81.62 195 SER A N 1
ATOM 1514 C CA . SER A 1 195 ? -6.669 12.317 -18.281 1.00 81.62 195 SER A CA 1
ATOM 1515 C C . SER A 1 195 ? -5.576 12.074 -17.228 1.00 81.62 195 SER A C 1
ATOM 1517 O O . SER A 1 195 ? -5.822 12.124 -16.025 1.00 81.62 195 SER A O 1
ATOM 1519 N N . CYS A 1 196 ? -4.354 11.801 -17.683 1.00 86.06 196 CYS A N 1
ATOM 1520 C CA . CYS A 1 196 ? -3.176 11.508 -16.875 1.00 86.06 196 CYS A CA 1
ATOM 1521 C C . CYS A 1 196 ? -2.438 12.786 -16.470 1.00 86.06 196 CYS A C 1
ATOM 1523 O O . CYS A 1 196 ? -1.699 13.368 -17.264 1.00 86.06 196 CYS A O 1
ATOM 1525 N N . GLU A 1 197 ? -2.595 13.194 -15.211 1.00 90.19 197 GLU A N 1
ATOM 1526 C CA . GLU A 1 197 ? -1.910 14.361 -14.633 1.00 90.19 197 GLU A CA 1
ATOM 1527 C C . GLU A 1 197 ? -0.788 13.953 -13.668 1.00 90.19 197 GLU A C 1
ATOM 1529 O O . GLU A 1 197 ? -0.485 14.644 -12.690 1.00 90.19 197 GLU A O 1
ATOM 1534 N N . TYR A 1 198 ? -0.159 12.803 -13.926 1.00 91.44 198 TYR A N 1
ATOM 1535 C CA . TYR A 1 198 ? 0.922 12.300 -13.087 1.00 91.44 198 TYR A CA 1
ATOM 1536 C C . TYR A 1 198 ? 2.057 13.343 -12.975 1.00 91.44 198 TYR A C 1
ATOM 1538 O O . TYR A 1 198 ? 2.546 13.827 -14.001 1.00 91.44 198 TYR A O 1
ATOM 1546 N N . PRO A 1 199 ? 2.528 13.696 -11.760 1.00 93.19 199 PRO A N 1
ATOM 1547 C CA . PRO A 1 199 ? 3.536 14.738 -11.594 1.00 93.19 199 PRO A CA 1
ATOM 1548 C C . PRO A 1 199 ? 4.859 14.388 -12.288 1.00 93.19 199 PRO A C 1
ATOM 1550 O O . PRO A 1 199 ? 5.524 13.411 -11.937 1.00 93.19 199 PRO A O 1
ATOM 1553 N N . GLU A 1 200 ? 5.296 15.234 -13.222 1.00 91.31 200 GLU A N 1
ATOM 1554 C CA . GLU A 1 200 ? 6.477 14.980 -14.063 1.00 91.31 200 GLU A CA 1
ATOM 1555 C C . GLU A 1 200 ? 7.750 14.710 -13.242 1.00 91.31 200 GLU A C 1
ATOM 1557 O O . GLU A 1 200 ? 8.515 13.796 -13.548 1.00 91.31 200 GLU A O 1
ATOM 1562 N N . LEU A 1 201 ? 7.970 15.457 -12.154 1.00 92.12 201 LEU A N 1
ATOM 1563 C CA . LEU A 1 201 ? 9.134 15.254 -11.286 1.00 92.12 201 LEU A CA 1
ATOM 1564 C C . LEU A 1 201 ? 9.126 13.866 -10.623 1.00 92.12 201 LEU A C 1
ATOM 1566 O O . LEU A 1 201 ? 10.174 13.232 -10.501 1.00 92.12 201 LEU A O 1
ATOM 1570 N N . LYS A 1 2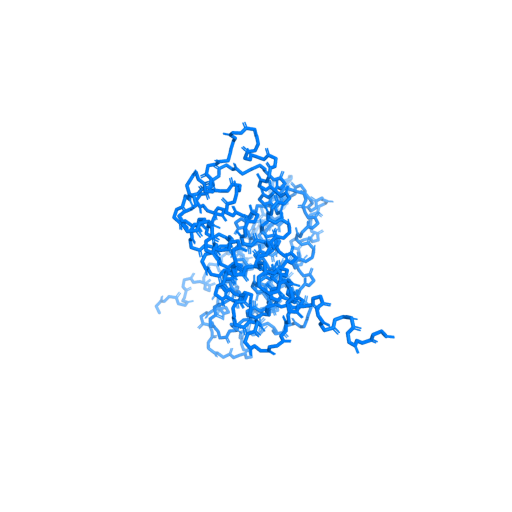02 ? 7.946 13.374 -10.227 1.00 93.75 202 LYS A N 1
ATOM 1571 C CA . LYS A 1 202 ? 7.784 12.029 -9.658 1.00 93.75 202 LYS A CA 1
ATOM 1572 C C . LYS A 1 202 ? 7.995 10.954 -10.720 1.00 93.75 202 LYS A C 1
ATOM 1574 O O . LYS A 1 202 ? 8.592 9.927 -10.415 1.00 93.75 202 LYS A O 1
ATOM 1579 N N . ALA A 1 203 ? 7.565 11.198 -11.958 1.00 92.88 203 ALA A N 1
ATOM 1580 C CA . ALA A 1 203 ? 7.811 10.286 -13.071 1.00 92.88 203 ALA A CA 1
ATOM 1581 C C . ALA A 1 203 ? 9.311 10.185 -13.382 1.00 92.88 203 ALA A C 1
ATOM 1583 O O . ALA A 1 203 ? 9.838 9.079 -13.481 1.00 92.88 203 ALA A O 1
ATOM 1584 N N . LYS A 1 204 ? 10.025 11.320 -13.438 1.00 92.81 204 LYS A N 1
ATOM 1585 C CA . LYS A 1 204 ? 11.488 11.344 -13.615 1.00 92.81 204 LYS A CA 1
ATOM 1586 C C . LYS A 1 204 ? 12.193 10.579 -12.500 1.00 92.81 204 LYS A C 1
ATOM 1588 O O . LYS A 1 204 ? 13.032 9.732 -12.787 1.00 92.81 204 LYS A O 1
ATOM 1593 N N . TRP A 1 205 ? 11.812 10.828 -11.244 1.00 93.12 205 TRP A N 1
ATOM 1594 C CA . TRP A 1 205 ? 12.357 10.097 -10.099 1.00 93.12 205 TRP A CA 1
ATOM 1595 C C . TRP A 1 205 ? 12.147 8.582 -10.232 1.00 93.12 205 TRP A C 1
ATOM 1597 O O . TRP A 1 205 ? 13.104 7.829 -10.067 1.00 93.12 205 TRP A O 1
ATOM 1607 N N . LEU A 1 206 ? 10.931 8.141 -10.573 1.00 93.00 206 LEU A N 1
ATOM 1608 C CA . LEU A 1 206 ? 10.599 6.722 -10.711 1.00 93.00 206 LEU A CA 1
ATOM 1609 C C . LEU A 1 206 ? 11.422 6.056 -11.819 1.00 93.00 206 LEU A C 1
ATOM 1611 O O . LEU A 1 206 ? 12.022 5.010 -11.588 1.00 93.00 206 LEU A O 1
ATOM 1615 N N . VAL A 1 207 ? 11.507 6.682 -12.996 1.00 93.25 207 VAL A N 1
ATOM 1616 C CA . VAL A 1 207 ? 12.300 6.173 -14.126 1.00 93.25 207 VAL A CA 1
ATOM 1617 C C . VAL A 1 207 ? 13.778 6.065 -13.750 1.00 93.25 207 VAL A C 1
ATOM 1619 O O . VAL A 1 207 ? 14.377 5.011 -13.953 1.00 93.25 207 VAL A O 1
ATOM 1622 N N . SER A 1 208 ? 14.366 7.111 -13.157 1.00 91.88 208 SER A N 1
ATOM 1623 C CA . SER A 1 208 ? 15.767 7.081 -12.717 1.00 91.88 208 SER A CA 1
ATOM 1624 C C . SER A 1 208 ? 16.017 6.014 -11.653 1.00 91.88 208 SER A C 1
ATOM 1626 O O . SER A 1 208 ? 17.043 5.338 -11.691 1.00 91.88 208 SER A O 1
ATOM 1628 N N . TRP A 1 209 ? 15.086 5.840 -10.713 1.00 91.94 209 TRP A N 1
ATOM 1629 C CA . TRP A 1 209 ? 15.204 4.829 -9.669 1.00 91.94 209 TRP A CA 1
ATOM 1630 C C . TRP A 1 209 ? 15.165 3.412 -10.256 1.00 91.94 209 TRP A C 1
ATOM 1632 O O . TRP A 1 209 ? 16.081 2.630 -10.008 1.00 91.94 209 TRP A O 1
ATOM 1642 N N . LEU A 1 210 ? 14.178 3.107 -11.109 1.00 92.06 210 LEU A N 1
ATOM 1643 C CA . LEU A 1 210 ? 14.070 1.809 -11.786 1.00 92.06 210 LEU A CA 1
ATOM 1644 C C . LEU A 1 210 ? 15.305 1.510 -12.638 1.00 92.06 210 LEU A C 1
ATOM 1646 O O . LEU A 1 210 ? 15.805 0.387 -12.630 1.00 92.06 210 LEU A O 1
ATOM 1650 N N . TRP A 1 211 ? 15.825 2.521 -13.336 1.00 93.31 211 TRP A N 1
ATOM 1651 C CA . TRP A 1 211 ? 17.030 2.382 -14.145 1.00 93.31 211 TRP A CA 1
ATOM 1652 C C . TRP A 1 211 ? 18.257 2.028 -13.304 1.00 93.31 211 TRP A C 1
ATOM 1654 O O . TRP A 1 211 ? 18.985 1.090 -13.627 1.00 93.31 211 TRP A O 1
ATOM 1664 N N . ASN A 1 212 ? 18.466 2.734 -12.191 1.00 92.06 212 ASN A N 1
ATOM 1665 C CA . ASN A 1 212 ? 19.577 2.464 -11.281 1.00 92.06 212 ASN A CA 1
ATOM 1666 C C . ASN A 1 212 ? 19.484 1.054 -10.687 1.00 92.06 212 ASN A C 1
ATOM 1668 O O . ASN A 1 212 ? 20.478 0.325 -10.662 1.00 92.06 212 ASN A O 1
ATOM 1672 N N . GLU A 1 213 ? 18.290 0.630 -10.271 1.00 90.94 213 GLU A N 1
ATOM 1673 C CA . GLU A 1 213 ? 18.062 -0.734 -9.789 1.00 90.94 213 GLU A CA 1
ATOM 1674 C C . GLU A 1 213 ? 18.341 -1.784 -10.873 1.00 90.94 213 GLU A C 1
ATOM 1676 O O . GLU A 1 213 ? 18.944 -2.823 -10.589 1.00 90.94 213 GLU A O 1
ATOM 1681 N N . ALA A 1 214 ? 17.990 -1.501 -12.127 1.00 92.38 214 ALA A N 1
ATOM 1682 C CA . ALA A 1 214 ? 18.272 -2.391 -13.244 1.00 92.38 214 ALA A CA 1
ATOM 1683 C C . ALA A 1 214 ? 19.779 -2.504 -13.523 1.00 92.38 214 ALA A C 1
ATOM 1685 O O . ALA A 1 214 ? 20.291 -3.603 -13.728 1.00 92.38 214 ALA A O 1
ATOM 1686 N N . VAL A 1 215 ? 20.520 -1.394 -13.437 1.00 92.50 215 VAL A N 1
ATOM 1687 C CA . VAL A 1 215 ? 21.990 -1.390 -13.525 1.00 92.50 215 VAL A CA 1
ATOM 1688 C C . VAL A 1 215 ? 22.614 -2.204 -12.387 1.00 92.50 215 VAL A C 1
ATOM 1690 O O . VAL A 1 215 ? 23.583 -2.932 -12.610 1.00 92.50 215 VAL A O 1
ATOM 1693 N N . HIS A 1 216 ? 22.066 -2.134 -11.171 1.00 91.50 216 HIS A N 1
ATOM 1694 C CA . HIS A 1 216 ? 22.526 -2.976 -10.068 1.00 91.50 216 HIS A CA 1
ATOM 1695 C C . HIS A 1 216 ? 22.297 -4.473 -10.335 1.00 91.50 216 HIS A C 1
ATOM 1697 O O . HIS A 1 216 ? 23.188 -5.268 -10.043 1.00 91.50 216 HIS A O 1
ATOM 1703 N N . LEU A 1 217 ? 21.148 -4.859 -10.900 1.00 91.38 217 LEU A N 1
ATOM 1704 C CA . LEU A 1 217 ? 20.860 -6.246 -11.299 1.00 91.38 217 LEU A CA 1
ATOM 1705 C C . LEU A 1 217 ? 21.790 -6.722 -12.422 1.00 91.38 217 LEU A C 1
ATOM 1707 O O . LEU A 1 217 ? 22.340 -7.819 -12.346 1.00 91.38 217 LEU A O 1
ATOM 1711 N N . TYR A 1 218 ? 22.038 -5.867 -13.416 1.00 93.62 218 TYR A N 1
ATOM 1712 C CA . TYR A 1 218 ? 22.980 -6.141 -14.498 1.00 93.62 218 TYR A CA 1
ATOM 1713 C C . TYR A 1 218 ? 24.389 -6.422 -13.951 1.00 93.62 218 TYR A C 1
ATOM 1715 O O . TYR A 1 218 ? 25.001 -7.439 -14.276 1.00 93.62 218 TYR A O 1
ATOM 1723 N N . ARG A 1 219 ? 24.879 -5.570 -13.037 1.00 92.50 219 ARG A N 1
ATOM 1724 C CA . ARG A 1 219 ? 26.177 -5.762 -12.361 1.00 92.50 219 ARG A CA 1
ATOM 1725 C C . ARG A 1 219 ? 26.230 -7.048 -11.534 1.00 92.50 219 ARG A C 1
ATOM 1727 O O . ARG A 1 219 ? 27.298 -7.640 -11.418 1.00 92.50 219 ARG A O 1
ATOM 1734 N N . ALA A 1 220 ? 25.095 -7.491 -10.996 1.00 91.94 220 ALA A N 1
ATOM 1735 C CA . ALA A 1 220 ? 24.956 -8.765 -10.293 1.00 91.94 220 ALA A CA 1
ATOM 1736 C C . ALA A 1 220 ? 24.810 -9.983 -11.234 1.00 91.94 220 ALA A C 1
ATOM 1738 O O . ALA A 1 220 ? 24.604 -11.092 -10.752 1.00 91.94 220 ALA A O 1
ATOM 1739 N N . ARG A 1 221 ? 24.932 -9.795 -12.560 1.00 93.00 221 ARG A N 1
ATOM 1740 C CA . ARG A 1 221 ? 24.738 -10.819 -13.607 1.00 93.00 221 ARG A CA 1
ATOM 1741 C C . ARG A 1 221 ? 23.328 -11.412 -13.661 1.00 93.00 221 ARG A C 1
ATOM 1743 O O . ARG A 1 221 ? 23.115 -12.466 -14.252 1.00 93.00 221 ARG A O 1
ATOM 1750 N N . GLU A 1 222 ? 22.342 -10.696 -13.130 1.00 91.38 222 GLU A N 1
ATOM 1751 C CA . GLU A 1 222 ? 20.926 -11.049 -13.234 1.00 91.38 222 GLU A CA 1
ATOM 1752 C C . GLU A 1 222 ? 20.310 -10.413 -14.494 1.00 91.38 222 GLU A C 1
ATOM 1754 O O . GLU A 1 222 ? 19.442 -9.542 -14.402 1.00 91.38 222 GLU A O 1
ATOM 1759 N N . LEU A 1 223 ? 20.799 -10.810 -15.677 1.00 92.00 223 LEU A N 1
ATOM 1760 C CA . LEU A 1 223 ? 20.504 -10.132 -16.950 1.00 92.00 223 LEU A CA 1
ATOM 1761 C C . LEU A 1 223 ? 19.010 -10.103 -17.306 1.00 92.00 223 LEU A C 1
ATOM 1763 O O . LEU A 1 223 ? 18.512 -9.043 -17.668 1.00 92.00 223 LEU A O 1
ATOM 1767 N N . GLU A 1 224 ? 18.279 -11.208 -17.136 1.00 91.69 224 GLU A N 1
ATOM 1768 C CA . GLU A 1 224 ? 16.827 -11.267 -17.401 1.00 91.69 224 GLU A CA 1
ATOM 1769 C C . GLU A 1 224 ? 16.048 -10.255 -16.547 1.00 91.69 224 GLU A C 1
ATOM 1771 O O . GLU A 1 224 ? 15.156 -9.550 -17.013 1.00 91.69 224 GLU A O 1
ATOM 1776 N N . ARG A 1 225 ? 16.408 -10.142 -15.264 1.00 90.31 225 ARG A N 1
ATOM 1777 C CA . ARG A 1 225 ? 15.743 -9.216 -14.340 1.00 90.31 225 ARG A CA 1
ATOM 1778 C C . ARG A 1 225 ? 16.140 -7.770 -14.612 1.00 90.31 225 ARG A C 1
ATOM 1780 O O . ARG A 1 225 ? 15.306 -6.878 -14.458 1.00 90.31 225 ARG A O 1
ATOM 1787 N N . ALA A 1 226 ? 17.395 -7.542 -14.996 1.00 92.44 226 ALA A N 1
ATOM 1788 C CA . ALA A 1 226 ? 17.874 -6.233 -15.412 1.00 92.44 226 ALA A CA 1
ATOM 1789 C C . ALA A 1 226 ? 17.139 -5.754 -16.669 1.00 92.44 226 ALA A C 1
ATOM 1791 O O . ALA A 1 226 ? 16.596 -4.652 -16.664 1.00 92.44 226 ALA A O 1
ATOM 1792 N N . GLU A 1 227 ? 17.053 -6.602 -17.698 1.00 94.50 227 GLU A N 1
ATOM 1793 C CA . GLU A 1 227 ? 16.303 -6.345 -18.929 1.00 94.50 227 GLU A CA 1
ATOM 1794 C C . GLU A 1 227 ? 14.849 -5.994 -18.607 1.00 94.50 227 GLU A C 1
ATOM 1796 O O . GLU A 1 227 ? 14.399 -4.903 -18.974 1.00 94.50 227 GLU A O 1
ATOM 1801 N N . LYS A 1 228 ? 14.154 -6.842 -17.829 1.00 92.62 228 LYS A N 1
ATOM 1802 C CA . LYS A 1 228 ? 12.740 -6.623 -17.493 1.00 92.62 228 LYS A CA 1
ATOM 1803 C C . LYS A 1 228 ? 12.549 -5.247 -16.862 1.00 92.62 228 LYS A C 1
ATOM 1805 O O . LYS A 1 228 ? 11.643 -4.511 -17.248 1.00 92.62 228 LYS A O 1
ATOM 1810 N N . LEU A 1 229 ? 13.414 -4.863 -15.920 1.00 91.94 229 LEU A N 1
ATOM 1811 C CA . LEU A 1 229 ? 13.294 -3.592 -15.207 1.00 91.94 229 LEU A CA 1
ATOM 1812 C C . LEU A 1 229 ? 13.669 -2.373 -16.073 1.00 91.94 229 LEU A C 1
ATOM 1814 O O . LEU A 1 229 ? 12.981 -1.353 -15.998 1.00 91.94 229 LEU A O 1
ATOM 1818 N N . MET A 1 230 ? 14.684 -2.484 -16.941 1.00 94.44 230 MET A N 1
ATOM 1819 C CA . MET A 1 230 ? 15.002 -1.450 -17.941 1.00 94.44 230 MET A CA 1
ATOM 1820 C C . MET A 1 230 ? 13.832 -1.235 -18.905 1.00 94.44 230 MET A C 1
ATOM 1822 O O . MET A 1 230 ? 13.450 -0.093 -19.169 1.00 94.44 230 MET A O 1
ATOM 1826 N N . SER A 1 231 ? 13.212 -2.322 -19.370 1.00 93.56 231 SER A N 1
ATOM 1827 C CA . SER A 1 231 ? 12.026 -2.270 -20.224 1.00 93.56 231 SER A CA 1
ATOM 1828 C C . SER A 1 231 ? 10.870 -1.537 -19.534 1.00 93.56 231 SER A C 1
ATOM 1830 O O . SER A 1 231 ? 10.269 -0.642 -20.135 1.00 93.56 231 SER A O 1
ATOM 1832 N N . LYS A 1 232 ? 10.599 -1.810 -18.245 1.00 93.00 232 LYS A N 1
ATOM 1833 C CA . LYS A 1 232 ? 9.573 -1.067 -17.481 1.00 93.00 232 LYS A CA 1
ATOM 1834 C C . LYS A 1 232 ? 9.903 0.412 -17.327 1.00 93.00 232 LYS A C 1
ATOM 1836 O O . LYS A 1 232 ? 9.014 1.241 -17.507 1.00 93.00 232 LYS A O 1
ATOM 1841 N N . ALA A 1 233 ? 11.159 0.759 -17.053 1.00 92.81 233 ALA A N 1
ATOM 1842 C CA . ALA A 1 233 ? 11.580 2.154 -16.955 1.00 92.81 233 ALA A CA 1
ATOM 1843 C C . ALA A 1 233 ? 11.338 2.920 -18.270 1.00 92.81 233 ALA A C 1
ATOM 1845 O O . ALA A 1 233 ? 10.789 4.021 -18.242 1.00 92.81 233 ALA A O 1
ATOM 1846 N N . ILE A 1 234 ? 11.671 2.320 -19.421 1.00 92.50 234 ILE A N 1
ATOM 1847 C CA . ILE A 1 234 ? 11.431 2.910 -20.750 1.00 92.50 234 ILE A CA 1
ATOM 1848 C C . ILE A 1 234 ? 9.930 3.061 -21.027 1.00 92.50 234 ILE A C 1
ATOM 1850 O O . ILE A 1 234 ? 9.496 4.101 -21.523 1.00 92.50 234 ILE A O 1
ATOM 1854 N N . GLN A 1 235 ? 9.123 2.050 -20.695 1.00 91.38 235 GLN A N 1
ATOM 1855 C CA . GLN A 1 235 ? 7.669 2.104 -20.874 1.00 91.38 235 GLN A CA 1
ATOM 1856 C C . GLN A 1 235 ? 7.044 3.221 -20.030 1.00 91.38 235 GLN A C 1
ATOM 1858 O O . GLN A 1 235 ? 6.326 4.063 -20.565 1.00 91.38 235 GLN A O 1
ATOM 1863 N N . ILE A 1 236 ? 7.377 3.296 -18.740 1.00 91.19 236 ILE A N 1
ATOM 1864 C CA . ILE A 1 236 ? 6.900 4.357 -17.840 1.00 91.19 236 ILE A CA 1
ATOM 1865 C C . ILE A 1 236 ? 7.334 5.736 -18.346 1.00 91.19 236 ILE A C 1
ATOM 1867 O O . ILE A 1 236 ? 6.518 6.657 -18.376 1.00 91.19 236 ILE A O 1
ATOM 1871 N N . ALA A 1 237 ? 8.586 5.880 -18.794 1.00 91.44 237 ALA A N 1
ATOM 1872 C CA . ALA A 1 237 ? 9.076 7.126 -19.375 1.00 91.44 237 ALA A CA 1
ATOM 1873 C C . ALA A 1 237 ? 8.235 7.556 -20.584 1.00 91.44 237 ALA A C 1
ATOM 1875 O O . ALA A 1 237 ? 7.831 8.712 -20.665 1.00 91.44 237 ALA A O 1
ATOM 1876 N N . LYS A 1 238 ? 7.910 6.621 -21.484 1.00 88.06 238 LYS A N 1
ATOM 1877 C CA . LYS A 1 238 ? 7.084 6.888 -22.669 1.00 88.06 238 LYS A CA 1
ATOM 1878 C C . LYS A 1 238 ? 5.677 7.379 -22.316 1.00 88.06 238 LYS A C 1
ATOM 1880 O O . LYS A 1 238 ? 5.140 8.208 -23.044 1.00 88.06 238 LYS A O 1
ATOM 1885 N N . PHE A 1 239 ? 5.075 6.863 -21.245 1.00 85.25 239 PHE A N 1
ATOM 1886 C CA . PHE A 1 239 ? 3.709 7.229 -20.859 1.00 85.25 239 PHE A CA 1
ATOM 1887 C C . PHE A 1 239 ? 3.633 8.510 -20.029 1.00 85.25 239 PHE A C 1
ATOM 1889 O O . PHE A 1 239 ? 2.701 9.289 -20.206 1.00 85.25 239 PHE A O 1
ATOM 1896 N N . LEU A 1 240 ? 4.587 8.728 -19.119 1.00 88.56 240 LEU A N 1
ATOM 1897 C CA . LEU A 1 240 ? 4.487 9.789 -18.111 1.00 88.56 240 LEU A CA 1
ATOM 1898 C C . LEU A 1 240 ? 5.346 11.015 -18.403 1.00 88.56 240 LEU A C 1
ATOM 1900 O O . LEU A 1 240 ? 5.112 12.074 -17.820 1.00 88.56 240 LEU A O 1
ATOM 1904 N N . LEU A 1 241 ? 6.355 10.899 -19.268 1.00 88.50 241 LEU A N 1
ATOM 1905 C CA . LEU A 1 241 ? 7.255 12.005 -19.567 1.00 88.50 241 LEU A CA 1
ATOM 1906 C C . LEU A 1 241 ? 6.925 12.618 -20.923 1.00 88.50 241 LEU A C 1
ATOM 1908 O O . LEU A 1 241 ? 7.024 11.972 -21.961 1.00 88.50 241 LEU A O 1
ATOM 1912 N N . LYS A 1 242 ? 6.614 13.918 -20.910 1.00 81.88 242 LYS A N 1
ATOM 1913 C CA . LYS A 1 242 ? 6.476 14.723 -22.135 1.00 81.88 242 LYS A CA 1
ATOM 1914 C C . LYS A 1 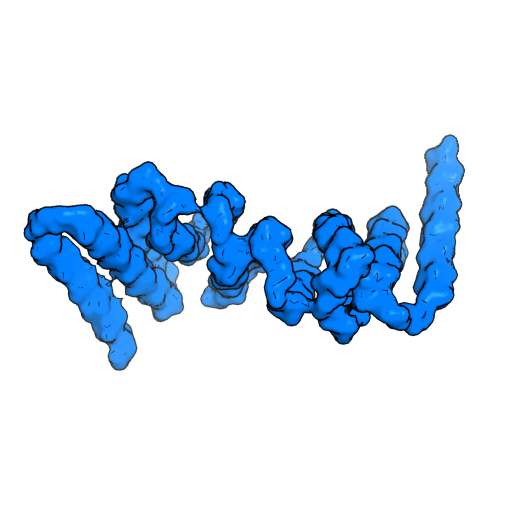242 ? 7.793 14.801 -22.901 1.00 81.88 242 LYS A C 1
ATOM 1916 O O . LYS A 1 242 ? 7.813 14.773 -24.126 1.00 81.88 242 LYS A O 1
ATOM 1921 N N . THR A 1 243 ? 8.894 14.908 -22.162 1.00 82.00 243 THR A N 1
ATOM 1922 C CA . THR A 1 243 ? 10.253 14.864 -22.687 1.00 82.00 243 THR A CA 1
ATOM 1923 C C . THR A 1 243 ? 11.043 13.831 -21.903 1.00 82.00 243 THR A C 1
ATOM 1925 O O . THR A 1 243 ? 11.112 13.876 -20.674 1.00 82.00 243 THR A O 1
ATOM 1928 N N . PHE A 1 244 ? 11.642 12.885 -22.623 1.00 80.69 244 PHE A N 1
ATOM 1929 C CA . PHE A 1 244 ? 12.536 11.895 -22.044 1.00 80.69 244 PHE A CA 1
ATOM 1930 C C . PHE A 1 244 ? 13.980 12.265 -22.406 1.00 80.69 244 PHE A C 1
ATOM 1932 O O . PHE A 1 244 ? 14.475 11.851 -23.458 1.00 80.69 244 PHE A O 1
ATOM 1939 N N . PRO A 1 245 ? 14.641 13.125 -21.606 1.00 77.00 245 PRO A N 1
ATOM 1940 C CA . PRO A 1 245 ? 16.036 13.457 -21.851 1.00 77.00 245 PRO A CA 1
ATOM 1941 C C . PRO A 1 245 ? 16.872 12.179 -21.766 1.00 77.00 245 PRO A C 1
ATOM 1943 O O . PRO A 1 245 ? 16.628 11.331 -20.911 1.00 77.00 245 PRO A O 1
ATOM 1946 N N . HIS A 1 246 ? 17.850 12.059 -22.657 1.00 83.75 246 HIS A N 1
ATOM 1947 C CA . HIS A 1 246 ? 18.719 10.889 -22.792 1.00 83.75 246 HIS A CA 1
ATOM 1948 C C . HIS A 1 246 ? 18.036 9.588 -23.257 1.00 83.75 246 HIS A C 1
ATOM 1950 O O . HIS A 1 246 ? 18.513 8.486 -22.983 1.00 83.75 246 HIS A O 1
ATOM 1956 N N . ALA A 1 247 ? 16.902 9.689 -23.961 1.00 84.44 247 ALA A N 1
ATOM 1957 C CA . ALA A 1 247 ? 16.178 8.520 -24.461 1.00 84.44 247 ALA A CA 1
ATOM 1958 C C . ALA A 1 247 ? 17.049 7.579 -25.312 1.00 84.44 247 ALA A C 1
ATOM 1960 O O . ALA A 1 247 ? 16.892 6.361 -25.230 1.00 84.44 247 ALA A O 1
ATOM 1961 N N . GLU A 1 248 ? 17.955 8.128 -26.121 1.00 87.06 248 GLU A N 1
ATOM 1962 C CA . GLU A 1 248 ? 18.820 7.338 -27.000 1.00 87.06 248 GLU A CA 1
ATOM 1963 C C . GLU A 1 248 ? 19.913 6.608 -26.213 1.00 87.06 248 GLU A C 1
ATOM 1965 O O . GLU A 1 248 ? 20.163 5.433 -26.467 1.00 87.06 248 GLU A O 1
ATOM 1970 N N . GLU A 1 249 ? 20.494 7.234 -25.189 1.00 88.81 249 GLU A N 1
ATOM 1971 C CA . GLU A 1 249 ? 21.456 6.593 -24.289 1.00 88.81 249 GLU A CA 1
ATOM 1972 C C . GLU A 1 249 ? 20.805 5.461 -23.481 1.00 88.81 249 GLU A C 1
ATOM 1974 O O . GLU A 1 249 ? 21.402 4.392 -23.304 1.00 88.81 249 GLU A O 1
ATOM 1979 N N . PHE A 1 250 ? 19.559 5.660 -23.032 1.00 89.25 250 PHE A N 1
ATOM 1980 C CA . PHE A 1 250 ? 18.775 4.616 -22.371 1.00 89.25 250 PHE A CA 1
ATOM 1981 C C . PHE A 1 250 ? 18.520 3.444 -23.326 1.00 89.25 250 PHE A C 1
ATOM 1983 O O . PHE A 1 250 ? 18.819 2.299 -22.988 1.00 89.25 250 PHE A O 1
ATOM 1990 N N . LYS A 1 251 ? 18.047 3.708 -24.551 1.00 89.31 251 LYS A N 1
ATOM 1991 C CA . LYS A 1 251 ? 17.835 2.661 -25.566 1.00 89.31 251 LYS A CA 1
ATOM 1992 C C . LYS A 1 251 ? 19.121 1.914 -25.911 1.00 89.31 251 LYS A C 1
ATOM 1994 O O . LYS A 1 251 ? 19.097 0.689 -25.969 1.00 89.31 251 LYS A O 1
ATOM 1999 N N . ALA A 1 252 ? 20.233 2.620 -26.111 1.00 91.56 252 ALA A N 1
ATOM 2000 C CA . ALA A 1 252 ? 21.520 2.009 -26.437 1.00 91.56 252 ALA A CA 1
ATOM 2001 C C . ALA A 1 252 ? 21.997 1.070 -25.318 1.00 91.56 252 ALA A C 1
ATOM 2003 O O . ALA A 1 252 ? 22.403 -0.061 -25.584 1.00 91.56 252 ALA A O 1
ATOM 2004 N N . SER A 1 253 ? 21.880 1.506 -24.062 1.00 91.56 253 SER A N 1
ATOM 2005 C CA . SER A 1 253 ? 22.239 0.692 -22.895 1.00 91.56 253 SER A CA 1
ATOM 2006 C C . SER A 1 253 ? 21.325 -0.528 -22.738 1.00 91.56 253 SER A C 1
ATOM 2008 O O . SER A 1 253 ? 21.801 -1.624 -22.457 1.00 91.56 253 SER A O 1
ATOM 2010 N N . TYR A 1 254 ? 20.018 -0.362 -22.958 1.00 94.25 254 TYR A N 1
ATOM 2011 C CA . TYR A 1 254 ? 19.065 -1.472 -22.958 1.00 94.25 254 TYR A CA 1
ATOM 2012 C C . TYR A 1 254 ? 19.386 -2.496 -24.057 1.00 94.25 254 TYR A C 1
ATOM 2014 O O . TYR A 1 254 ? 19.443 -3.694 -23.789 1.00 94.25 254 TYR A O 1
ATOM 2022 N N . GLN A 1 255 ? 19.685 -2.029 -25.273 1.00 93.88 255 GLN A N 1
ATOM 2023 C CA . GLN A 1 255 ? 20.035 -2.891 -26.400 1.00 93.88 255 GLN A CA 1
ATOM 2024 C C . GLN A 1 255 ? 21.334 -3.668 -26.157 1.00 93.88 255 GLN A C 1
ATOM 2026 O O . GLN A 1 255 ? 21.450 -4.828 -26.561 1.00 93.88 255 GLN A O 1
ATOM 2031 N N . TYR A 1 256 ? 22.299 -3.050 -25.473 1.00 93.56 256 TYR A N 1
ATOM 2032 C CA . TYR A 1 256 ? 23.520 -3.718 -25.037 1.00 93.56 256 TYR A CA 1
ATOM 2033 C C . TYR A 1 256 ? 23.203 -4.900 -24.106 1.00 93.56 256 TYR A C 1
ATOM 2035 O O . TYR A 1 256 ? 23.643 -6.019 -24.364 1.00 93.56 256 TYR A O 1
ATOM 2043 N N . VAL A 1 257 ? 22.373 -4.684 -23.077 1.00 92.94 257 VAL A N 1
ATOM 2044 C CA . VAL A 1 257 ? 21.970 -5.748 -22.136 1.00 92.94 257 VAL A CA 1
ATOM 2045 C C . VAL A 1 257 ? 21.203 -6.865 -22.844 1.00 92.94 257 VAL A C 1
ATOM 2047 O O . VAL A 1 257 ? 21.467 -8.039 -22.594 1.00 92.94 257 VAL A O 1
ATOM 2050 N N . LEU A 1 258 ? 20.301 -6.516 -23.764 1.00 92.94 258 LEU A N 1
ATOM 2051 C CA . LEU A 1 258 ? 19.544 -7.491 -24.549 1.00 92.94 258 LEU A CA 1
ATOM 2052 C C . LEU A 1 258 ? 20.462 -8.353 -25.432 1.00 92.94 258 LEU A C 1
ATOM 2054 O O . LEU A 1 258 ? 20.253 -9.556 -25.567 1.00 92.94 258 LEU A O 1
ATOM 2058 N N . THR A 1 259 ? 21.504 -7.750 -26.010 1.00 93.69 259 THR A N 1
ATOM 2059 C CA . THR A 1 259 ? 22.491 -8.466 -26.831 1.00 93.69 259 THR A CA 1
ATOM 2060 C C . THR A 1 259 ? 23.310 -9.447 -25.991 1.00 93.69 259 THR A C 1
ATOM 2062 O O . THR A 1 259 ? 23.474 -10.595 -26.401 1.00 93.69 259 THR A O 1
ATOM 2065 N N . GLU A 1 260 ? 23.779 -9.037 -24.806 1.00 92.69 260 GLU A N 1
ATOM 2066 C CA . GLU A 1 260 ? 24.475 -9.947 -23.884 1.00 92.69 260 GLU A CA 1
ATOM 2067 C C . GLU A 1 260 ? 23.577 -11.105 -23.427 1.00 92.69 260 GLU A C 1
ATOM 2069 O O . GLU A 1 260 ? 24.025 -12.252 -23.399 1.00 92.69 260 GLU A O 1
ATOM 2074 N N . LEU A 1 261 ? 22.309 -10.826 -23.106 1.00 91.50 261 LEU A N 1
ATOM 2075 C CA . LEU A 1 261 ? 21.346 -11.846 -22.688 1.00 91.50 261 LEU A CA 1
ATOM 2076 C C . LEU A 1 261 ? 21.126 -12.896 -23.788 1.00 91.50 261 LEU A C 1
ATOM 2078 O O . LEU A 1 261 ? 21.273 -14.090 -23.533 1.00 91.50 261 LEU A O 1
ATOM 2082 N N . ASN A 1 262 ? 20.865 -12.452 -25.021 1.00 90.00 262 ASN A N 1
ATOM 2083 C CA . ASN A 1 262 ? 20.672 -13.341 -26.171 1.00 90.00 262 ASN A CA 1
ATOM 2084 C C . ASN A 1 262 ? 21.931 -14.167 -26.493 1.00 90.00 262 ASN A C 1
ATOM 2086 O O . ASN A 1 262 ? 21.824 -15.311 -26.933 1.00 90.00 262 ASN A O 1
ATOM 2090 N N . GLY A 1 263 ? 23.127 -13.608 -26.276 1.00 87.19 263 GLY A N 1
ATOM 2091 C CA . GLY A 1 263 ? 24.390 -14.338 -26.420 1.00 87.19 263 GLY A CA 1
ATOM 2092 C C . GLY A 1 263 ? 24.483 -15.532 -25.467 1.00 87.19 263 GLY A C 1
ATOM 2093 O O . GLY A 1 263 ? 24.769 -16.644 -25.903 1.00 87.19 263 GLY A O 1
ATOM 2094 N N . LEU A 1 264 ? 24.141 -15.335 -24.189 1.00 79.00 264 LEU A N 1
ATOM 2095 C CA . LEU A 1 264 ? 24.156 -16.408 -23.186 1.00 79.00 264 LEU A CA 1
ATOM 2096 C C . LEU A 1 264 ? 23.112 -17.501 -23.441 1.00 79.00 264 LEU A C 1
ATOM 2098 O O . LEU A 1 264 ? 23.335 -18.656 -23.083 1.00 79.00 264 LEU A O 1
ATOM 2102 N N . GLU A 1 265 ? 21.961 -17.158 -24.017 1.00 76.56 265 GLU A N 1
ATOM 2103 C CA . GLU A 1 265 ? 20.939 -18.147 -24.376 1.00 76.56 265 GL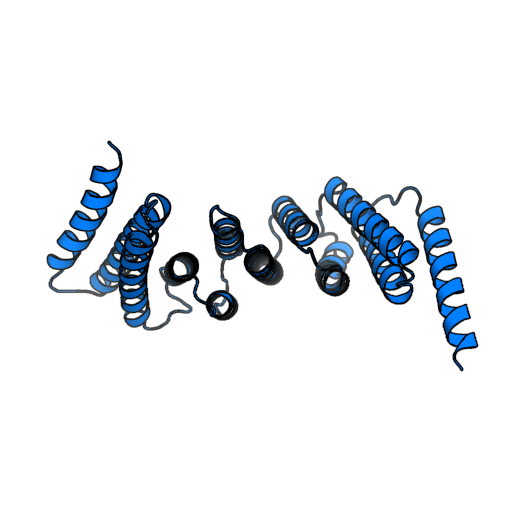U A CA 1
ATOM 2104 C C . GLU A 1 265 ? 21.372 -19.039 -25.543 1.00 76.56 265 GLU A C 1
ATOM 2106 O O . GLU A 1 265 ? 21.014 -20.218 -25.577 1.00 76.56 265 GLU A O 1
ATOM 2111 N N . ASN A 1 266 ? 22.158 -18.499 -26.477 1.00 71.94 266 ASN A N 1
ATOM 2112 C CA . ASN A 1 266 ? 22.709 -19.260 -27.596 1.00 71.94 266 ASN A CA 1
ATOM 2113 C C . ASN A 1 266 ? 23.847 -20.193 -27.159 1.00 71.94 266 ASN A C 1
ATOM 2115 O O . ASN A 1 266 ? 23.940 -21.292 -27.688 1.00 71.94 266 ASN A O 1
ATOM 2119 N N . ASP A 1 267 ? 24.644 -19.808 -26.157 1.00 67.31 267 ASP A N 1
ATOM 2120 C CA . ASP A 1 267 ? 25.706 -20.659 -25.590 1.00 67.31 267 ASP A CA 1
ATOM 2121 C C . ASP A 1 267 ? 25.168 -21.814 -24.715 1.00 67.31 267 ASP A C 1
ATOM 2123 O O . ASP A 1 267 ? 25.906 -22.737 -24.366 1.00 67.31 267 ASP A O 1
ATOM 2127 N N . ARG A 1 268 ? 23.887 -21.764 -24.317 1.00 63.44 268 ARG A N 1
ATOM 2128 C CA . ARG A 1 268 ? 23.216 -22.783 -23.485 1.00 63.44 268 ARG A CA 1
ATOM 2129 C C . ARG A 1 268 ? 22.431 -23.836 -24.283 1.00 63.44 268 ARG A C 1
ATOM 2131 O O . ARG A 1 268 ? 21.937 -24.778 -23.662 1.00 63.44 268 ARG A O 1
ATOM 2138 N N . LYS A 1 269 ? 22.267 -23.661 -25.597 1.00 51.72 269 LYS A N 1
ATOM 2139 C CA . LYS A 1 269 ? 21.567 -24.590 -26.504 1.00 51.72 269 LYS A CA 1
ATOM 2140 C C . LYS A 1 269 ? 22.551 -25.505 -27.220 1.00 51.72 269 LYS A C 1
ATOM 2142 O O . LYS A 1 269 ? 22.163 -26.672 -27.445 1.00 51.72 269 LYS A O 1
#

Mean predicted aligned error: 8.63 Å

Organism: NCBI:txid91324

Foldseek 3Di:
DVVVVLVVQLVVLVVVVVVPDDDDPVSLVSLLVSLLSNLVSLLVVLVVDPDLVSSLVSLVVSLVSLVVSVVSDPDLLPDPSNLSSLLSNLSSCLSNVPPCSVVSLVVQLPRPLRALVSLQSSLVSCCDPPRRNLVSSLSSLVSSLVSCLVVDPPDLVVNLVSVVSNLVSCPDLPCVLVVLVVVLVSQVVCLVVVNDPHPQVSLVVVLVSLLVVLVVCVVVVVLVSSLSSLVSSLSSCVRRPPDDPCNVVSVVVSVVSVVVVVVVVVVVD

Nearest PDB structures (foldseek):
  7rdr-assembly1_A  TM=3.848E-01  e=2.335E-02  unidentified
  5a7d-assembly4_D  TM=4.383E-01  e=8.686E-02  Drosophila melanogaster
  5a7d-assembly2_E  TM=3.664E-01  e=2.782E-02  Drosophila melanogaster
  8glv-assembly1_Lf  TM=2.906E-01  e=2.961E-01  Chlamydomonas reinhardtii

Solvent-accessible surface area (backbone atoms only — not comparable to full-atom values): 14542 Å² total; per-residue (Å²): 129,66,70,59,59,52,52,50,50,34,49,49,37,54,50,53,56,74,66,71,72,85,78,63,77,66,46,57,56,52,50,38,52,39,28,50,50,35,21,49,40,30,48,50,50,31,73,74,41,86,50,67,69,61,20,3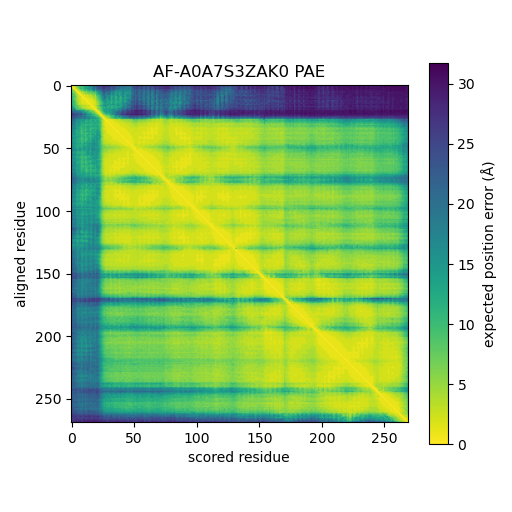3,53,34,21,51,53,19,41,49,32,37,49,54,34,56,70,68,47,90,52,57,73,78,40,87,61,39,68,56,40,52,52,50,46,47,53,24,28,61,60,60,69,42,91,65,49,65,53,52,53,54,60,51,69,70,36,73,85,50,60,31,66,61,29,44,49,51,17,51,59,30,57,35,85,94,64,55,37,53,72,60,19,41,50,25,38,52,49,18,50,54,34,39,63,75,67,57,84,83,54,41,66,62,51,52,48,51,54,50,49,44,59,72,55,50,81,53,78,79,58,49,57,63,52,50,50,55,48,44,69,58,42,50,61,36,42,76,71,70,73,55,69,61,48,54,71,59,43,52,50,49,30,55,50,38,38,54,53,15,52,53,30,42,75,69,68,37,44,72,62,13,50,54,28,38,51,48,23,53,52,50,38,67,64,52,36,95,70,62,84,62,51,65,61,51,50,54,52,50,51,50,53,52,51,55,46,55,50,55,56,61,78,73,109